Protein AF-A0A7S4Q225-F1 (afdb_monomer)

Radius of gyration: 25.14 Å; Cα contacts (8 Å, |Δi|>4): 626; chains: 1; bounding box: 56×62×62 Å

Structure (mmCIF, N/CA/C/O backbone):
data_AF-A0A7S4Q225-F1
#
_entry.id   AF-A0A7S4Q225-F1
#
loop_
_atom_site.group_PDB
_atom_site.id
_atom_site.type_symbol
_atom_site.label_atom_id
_atom_site.label_alt_id
_atom_site.label_comp_id
_atom_site.label_asym_id
_atom_site.label_entity_id
_atom_site.label_seq_id
_atom_site.pdbx_PDB_ins_code
_atom_site.Cartn_x
_atom_site.Cartn_y
_atom_site.Cartn_z
_atom_site.occupancy
_atom_site.B_iso_or_equiv
_atom_site.auth_seq_id
_atom_site.auth_comp_id
_atom_site.auth_asym_id
_atom_site.auth_atom_id
_atom_site.pdbx_PDB_model_num
ATOM 1 N N . MET A 1 1 ? -19.746 -40.162 2.408 1.00 34.38 1 MET A N 1
ATOM 2 C CA . MET A 1 1 ? -20.698 -39.824 3.484 1.00 34.38 1 MET A CA 1
ATOM 3 C C . MET A 1 1 ? -20.692 -38.317 3.623 1.00 34.38 1 MET A C 1
ATOM 5 O O . MET A 1 1 ? -19.655 -37.762 3.952 1.00 34.38 1 MET A O 1
ATOM 9 N N . VAL A 1 2 ? -21.793 -37.675 3.244 1.00 35.47 2 VAL A N 1
ATOM 10 C CA . VAL A 1 2 ? -22.039 -36.248 3.490 1.00 35.47 2 VAL A CA 1
ATOM 11 C C . VAL A 1 2 ? -22.753 -36.191 4.846 1.00 35.47 2 VAL A C 1
ATOM 13 O O . VAL A 1 2 ? -23.687 -36.980 5.011 1.00 35.47 2 VAL A O 1
ATOM 16 N N . PRO A 1 3 ? -22.308 -35.387 5.828 1.00 38.69 3 PRO A N 1
ATOM 17 C CA . PRO A 1 3 ? -22.956 -35.356 7.133 1.00 38.69 3 PRO A CA 1
ATOM 18 C C . PRO A 1 3 ? -24.375 -34.787 7.025 1.00 38.69 3 PRO A C 1
ATOM 20 O O . PRO A 1 3 ? -24.662 -33.938 6.178 1.00 38.69 3 PRO A O 1
ATOM 23 N N . SER A 1 4 ? -25.259 -35.309 7.870 1.00 37.66 4 SER A N 1
ATOM 24 C CA . SER A 1 4 ? -26.678 -34.952 7.964 1.00 37.66 4 SER A CA 1
ATOM 25 C C . SER A 1 4 ? -26.843 -33.627 8.728 1.00 37.66 4 SER A C 1
ATOM 27 O O . SER A 1 4 ? -26.038 -33.344 9.611 1.00 37.66 4 SER A O 1
ATOM 29 N N . PRO A 1 5 ? -27.902 -32.835 8.483 1.00 47.41 5 PRO A N 1
ATOM 30 C CA . PRO A 1 5 ? -28.084 -31.491 9.057 1.00 47.41 5 PRO A CA 1
ATOM 31 C C . PRO A 1 5 ? -28.453 -31.463 10.558 1.00 47.41 5 PRO A C 1
ATOM 33 O O . PRO A 1 5 ? -28.879 -30.431 11.063 1.00 47.41 5 PRO A O 1
ATOM 36 N N . SER A 1 6 ? -28.324 -32.587 11.267 1.00 49.12 6 SER A N 1
ATOM 37 C CA . SER A 1 6 ? -28.583 -32.722 12.709 1.00 49.12 6 SER A CA 1
ATOM 38 C C . SER A 1 6 ? -27.312 -32.885 13.547 1.00 49.12 6 SER A C 1
ATOM 40 O O . SER A 1 6 ? -27.403 -32.927 14.771 1.00 49.12 6 SER A O 1
ATOM 42 N N . ASP A 1 7 ? -26.141 -32.973 12.913 1.00 48.75 7 ASP A N 1
ATOM 43 C CA . ASP A 1 7 ? -24.873 -32.775 13.605 1.00 48.75 7 ASP A CA 1
ATOM 44 C C . ASP A 1 7 ? -24.695 -31.261 13.708 1.00 48.75 7 ASP A C 1
ATOM 46 O O . ASP A 1 7 ? -24.376 -30.607 12.713 1.00 48.75 7 ASP A O 1
ATOM 50 N N . GLY A 1 8 ? -25.016 -30.694 14.877 1.00 50.16 8 GLY A N 1
ATOM 51 C CA . GLY A 1 8 ? -24.813 -29.273 15.146 1.00 50.16 8 GLY A CA 1
ATOM 52 C C . GLY A 1 8 ? -23.433 -28.870 14.641 1.00 50.16 8 GLY A C 1
ATOM 53 O O . GLY A 1 8 ? -22.435 -29.514 14.978 1.00 50.16 8 GLY A O 1
ATOM 54 N N . LEU A 1 9 ? -23.380 -27.862 13.765 1.00 54.00 9 LEU A N 1
ATOM 55 C CA . LEU A 1 9 ? -22.109 -27.238 13.416 1.00 54.00 9 LEU A CA 1
ATOM 56 C C . LEU A 1 9 ? -21.384 -26.957 14.730 1.00 54.00 9 LEU A C 1
ATOM 58 O O . LEU A 1 9 ? -22.045 -26.466 15.643 1.00 54.00 9 LEU A O 1
ATOM 62 N N . PRO A 1 10 ? -20.092 -27.295 14.864 1.00 57.03 10 PRO A N 1
ATOM 63 C CA . PRO A 1 10 ? -19.389 -27.062 16.114 1.00 57.03 10 PRO A CA 1
ATOM 64 C C . PRO A 1 10 ? -19.523 -25.575 16.448 1.00 57.03 10 PRO A C 1
ATOM 66 O O . PRO A 1 10 ? -18.951 -24.740 15.748 1.00 57.03 10 PRO A O 1
ATOM 69 N N . GLU A 1 11 ? -20.338 -25.255 17.454 1.00 54.88 11 GLU A N 1
ATOM 70 C CA . GLU A 1 11 ? -20.629 -23.885 17.894 1.00 54.88 11 GLU A CA 1
ATOM 71 C C . GLU A 1 11 ? -19.306 -23.168 18.233 1.00 54.88 11 GLU A C 1
ATOM 73 O O . GLU A 1 11 ? -19.102 -22.008 17.872 1.00 54.88 11 GLU A O 1
ATOM 78 N N . ASP A 1 12 ? -18.328 -23.940 18.720 1.00 64.75 12 ASP A N 1
ATOM 79 C CA . ASP A 1 12 ? -16.926 -23.589 18.955 1.00 64.75 12 ASP A CA 1
ATOM 80 C C . ASP A 1 12 ? -16.180 -23.008 17.732 1.00 64.75 12 ASP A C 1
ATOM 82 O O . ASP A 1 12 ? -15.152 -22.342 17.882 1.00 64.75 12 ASP A O 1
ATOM 86 N N . LEU A 1 13 ? -16.624 -23.281 16.496 1.00 76.19 13 LEU A N 1
ATOM 87 C CA . LEU A 1 13 ? -15.937 -22.827 15.277 1.00 76.19 13 LEU A CA 1
ATOM 88 C C . LEU A 1 13 ? -16.123 -21.322 15.041 1.00 76.19 13 LEU A C 1
ATOM 90 O O . LEU A 1 13 ? -15.257 -20.679 14.439 1.00 76.19 13 LEU A O 1
ATOM 94 N N . PHE A 1 14 ? -17.243 -20.772 15.512 1.00 89.31 14 PHE A N 1
ATOM 95 C CA . PHE A 1 14 ? -17.608 -19.367 15.353 1.00 89.31 14 PHE A CA 1
ATOM 96 C C . PHE A 1 14 ? -17.520 -18.571 16.655 1.00 89.31 14 PHE A C 1
ATOM 98 O O . PHE A 1 14 ? -17.922 -17.410 16.685 1.00 89.31 14 PHE A O 1
ATOM 105 N N . GLU A 1 15 ? -16.970 -19.161 17.711 1.00 92.44 15 GLU A N 1
ATOM 106 C CA . GLU A 1 15 ? -16.799 -18.508 19.000 1.00 92.44 15 GLU A CA 1
ATOM 107 C C . GLU A 1 15 ? -15.523 -17.651 19.028 1.00 92.44 15 GLU A C 1
ATOM 109 O O . GLU A 1 15 ? -14.438 -18.040 18.579 1.00 92.44 15 GLU A O 1
ATOM 114 N N . CYS A 1 16 ? -15.629 -16.449 19.584 1.00 94.56 16 CYS A N 1
ATOM 115 C CA . CYS A 1 16 ? -14.482 -15.602 19.852 1.00 94.56 16 CYS A CA 1
ATOM 116 C C . CYS A 1 16 ? -13.716 -16.099 21.080 1.00 94.56 16 CYS A C 1
ATOM 118 O O . CYS A 1 16 ? -14.225 -16.065 22.195 1.00 94.56 16 CYS A O 1
ATOM 120 N N . GLY A 1 17 ? -12.423 -16.394 20.923 1.00 89.50 17 GLY A N 1
ATOM 121 C CA . GLY A 1 17 ? -11.567 -16.819 22.040 1.00 89.50 17 GLY A CA 1
ATOM 122 C C . GLY A 1 17 ? -11.289 -15.768 23.134 1.00 89.50 17 GLY A C 1
ATOM 123 O O . GLY A 1 17 ? -10.486 -16.046 24.020 1.00 89.50 17 GLY A O 1
ATOM 124 N N . ILE A 1 18 ? -11.888 -14.570 23.068 1.00 93.56 18 ILE A N 1
ATOM 125 C CA . ILE A 1 18 ? -11.790 -13.521 24.102 1.00 93.56 18 ILE A CA 1
ATOM 126 C C . ILE A 1 18 ? -13.112 -13.410 24.867 1.00 93.56 18 ILE A C 1
ATOM 128 O O . ILE A 1 18 ? -13.133 -13.676 26.065 1.00 93.56 18 ILE A O 1
ATOM 132 N N . CYS A 1 19 ? -14.209 -13.042 24.190 1.00 94.19 19 CYS A N 1
ATOM 133 C CA . CYS A 1 19 ? -15.510 -12.860 24.844 1.00 94.19 19 CYS A CA 1
ATOM 134 C C . CYS A 1 19 ? -16.309 -14.156 25.015 1.00 94.19 19 CYS A C 1
ATOM 136 O O . CYS A 1 19 ? -17.299 -14.139 25.737 1.00 94.19 19 CYS A O 1
ATOM 138 N N . ARG A 1 20 ? -15.875 -15.258 24.384 1.00 92.19 20 ARG A N 1
ATOM 139 C CA . ARG A 1 20 ? -16.551 -16.565 24.406 1.00 92.19 20 ARG A CA 1
ATOM 140 C C . ARG A 1 20 ? -17.995 -16.522 23.900 1.00 92.19 20 ARG A C 1
ATOM 142 O O . ARG A 1 20 ? -18.881 -17.173 24.434 1.00 92.19 20 ARG A O 1
ATOM 149 N N . ASP A 1 21 ? -18.220 -15.686 22.892 1.00 93.56 21 ASP A N 1
ATOM 150 C CA . ASP A 1 21 ? -19.515 -15.470 22.241 1.00 93.56 21 ASP A CA 1
ATOM 151 C C . ASP A 1 21 ? -19.308 -15.477 20.718 1.00 93.56 21 ASP A C 1
ATOM 153 O O . ASP A 1 21 ? -18.162 -15.443 20.248 1.00 93.56 21 ASP A O 1
ATOM 157 N N . LEU A 1 22 ? -20.390 -15.500 19.941 1.00 94.50 22 LEU A N 1
ATOM 158 C CA . LEU A 1 22 ?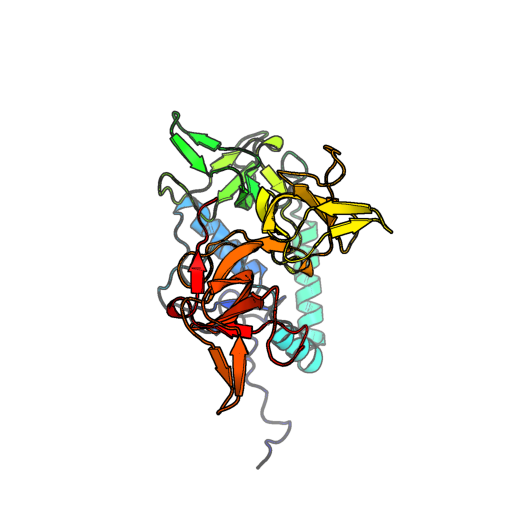 -20.358 -15.522 18.486 1.00 94.50 22 LEU A CA 1
ATOM 159 C C . LEU A 1 22 ? -19.508 -14.368 17.932 1.00 94.50 22 LEU A C 1
ATOM 161 O O . LEU A 1 22 ? -19.645 -13.201 18.323 1.00 94.50 22 LEU A O 1
ATOM 165 N N . LEU A 1 23 ? -18.624 -14.692 16.991 1.00 95.88 23 LEU A N 1
ATOM 166 C CA . LEU A 1 23 ? -17.769 -13.726 16.316 1.00 95.88 23 LEU A CA 1
ATOM 167 C C . LEU A 1 23 ? -18.601 -12.590 15.702 1.00 95.88 23 LEU A C 1
ATOM 169 O O . LEU A 1 23 ? -19.460 -12.818 14.855 1.00 95.88 23 LEU A O 1
ATOM 173 N N . LEU A 1 24 ? -18.282 -11.356 16.090 1.00 95.38 24 LEU A N 1
ATOM 174 C CA . LEU A 1 24 ? -18.809 -10.138 15.485 1.00 95.38 24 LEU A CA 1
ATOM 175 C C . LEU A 1 24 ? -17.675 -9.432 14.740 1.00 95.38 24 LEU A C 1
ATOM 177 O O . LEU A 1 24 ? -16.633 -9.147 15.334 1.00 95.38 24 LEU A O 1
ATOM 181 N N . ASP A 1 25 ? -17.864 -9.192 13.440 1.00 94.88 25 ASP A N 1
ATOM 182 C CA . ASP A 1 25 ? -16.835 -8.641 12.550 1.00 94.88 25 ASP A CA 1
ATOM 183 C C . ASP A 1 25 ? -15.487 -9.386 12.689 1.00 94.88 25 ASP A C 1
ATOM 185 O O . ASP A 1 25 ? -14.488 -8.822 13.143 1.00 94.88 25 ASP A O 1
ATOM 189 N N . PRO A 1 26 ? -15.439 -10.686 12.341 1.00 95.56 26 PRO A N 1
ATOM 190 C CA . PRO A 1 26 ? -14.314 -11.552 12.659 1.00 95.56 26 PRO A CA 1
ATOM 191 C C . PRO A 1 26 ? -13.011 -11.059 12.028 1.00 95.56 26 PRO A C 1
ATOM 193 O O . PRO A 1 26 ? -12.932 -10.850 10.818 1.00 95.56 26 PRO A O 1
ATOM 196 N N . VAL A 1 27 ? -11.955 -10.973 12.832 1.00 94.62 27 VAL A N 1
ATOM 197 C CA . VAL A 1 27 ? -10.576 -10.728 12.391 1.00 94.62 27 VAL A CA 1
ATOM 198 C C . VAL A 1 27 ? -9.709 -11.929 12.736 1.00 94.62 27 VAL A C 1
ATOM 200 O O . VAL A 1 27 ? -9.793 -12.470 13.838 1.00 94.62 27 VAL A O 1
ATOM 203 N N . THR A 1 28 ? -8.863 -12.357 11.800 1.00 93.56 28 THR A N 1
ATOM 204 C CA . THR A 1 28 ? -8.030 -13.556 11.961 1.00 93.56 28 THR A CA 1
ATOM 205 C C . THR A 1 28 ? -6.566 -13.172 12.117 1.00 93.56 28 THR A C 1
ATOM 207 O O . THR A 1 28 ? -5.986 -12.513 11.253 1.00 93.56 28 THR A O 1
ATOM 210 N N . LEU A 1 29 ? -5.944 -13.602 13.215 1.00 92.31 29 LEU A N 1
ATOM 211 C CA . LEU A 1 29 ? -4.523 -13.369 13.452 1.00 92.31 29 LEU A CA 1
ATOM 212 C C . LEU A 1 29 ? -3.669 -14.344 12.637 1.00 92.31 29 LEU A C 1
ATOM 214 O O . LEU A 1 29 ? -3.751 -15.558 12.818 1.00 92.31 29 LEU A O 1
ATOM 218 N N . SER A 1 30 ? -2.771 -13.815 11.806 1.00 90.62 30 SER A N 1
ATOM 219 C CA . SER A 1 30 ? -1.879 -14.616 10.954 1.00 90.62 30 SER A CA 1
ATOM 220 C C . SER A 1 30 ? -0.904 -15.506 11.732 1.00 90.62 30 SER A C 1
ATOM 222 O O . SER A 1 30 ? -0.461 -16.523 11.212 1.00 90.62 30 SER A O 1
ATOM 224 N N . CYS A 1 31 ? -0.587 -15.169 12.986 1.00 91.75 31 CYS A N 1
ATOM 225 C CA . CYS A 1 31 ? 0.374 -15.920 13.796 1.00 91.75 31 CYS A CA 1
ATOM 226 C C . CYS A 1 31 ? -0.110 -17.312 14.237 1.00 91.75 31 CYS A C 1
ATOM 228 O O . CYS A 1 31 ? 0.715 -18.164 14.553 1.00 91.75 31 CYS A O 1
ATOM 230 N N . CYS A 1 32 ? -1.423 -17.541 14.311 1.00 91.44 32 CYS A N 1
ATOM 231 C CA . CYS A 1 32 ? -1.992 -18.824 14.748 1.00 91.44 32 CYS A CA 1
ATOM 232 C C . CYS A 1 32 ? -3.291 -19.220 14.029 1.00 91.44 32 CYS A C 1
ATOM 234 O O . CYS A 1 32 ? -3.835 -20.283 14.314 1.00 91.44 32 CYS A O 1
ATOM 236 N N . GLY A 1 33 ? -3.817 -18.375 13.137 1.00 90.88 33 GLY A N 1
ATOM 237 C CA . GLY A 1 33 ? -5.051 -18.634 12.392 1.00 90.88 33 GLY A CA 1
ATOM 238 C C . GLY A 1 33 ? -6.334 -18.545 13.222 1.00 90.88 33 GLY A C 1
ATOM 239 O O . GLY A 1 33 ? -7.402 -18.868 12.712 1.00 90.88 33 GLY A O 1
ATOM 240 N N . LYS A 1 34 ? -6.260 -18.120 14.489 1.00 92.19 34 LYS A N 1
ATOM 241 C CA . LYS A 1 34 ? -7.441 -17.943 15.344 1.00 92.19 34 LYS A CA 1
ATOM 242 C C . LYS A 1 34 ? -8.137 -16.615 15.058 1.00 92.19 34 LYS A C 1
ATOM 244 O O . LYS A 1 34 ? -7.479 -15.601 14.801 1.00 92.19 34 LYS A O 1
ATOM 249 N N . SER A 1 35 ? -9.464 -16.652 15.123 1.00 94.06 35 SER A N 1
ATOM 250 C CA . SER A 1 35 ? -10.336 -15.511 14.864 1.00 94.06 35 SER A CA 1
ATOM 251 C C . SER A 1 35 ? -10.911 -14.947 16.154 1.00 94.06 35 SER A C 1
ATOM 253 O O . SER A 1 35 ? -11.165 -15.674 17.112 1.00 94.06 35 SER A O 1
ATOM 255 N N . PHE A 1 36 ? -11.114 -13.636 16.164 1.00 95.69 36 PHE A N 1
ATOM 256 C CA . PHE A 1 36 ? -11.662 -12.890 17.289 1.00 95.69 36 PHE A CA 1
ATOM 257 C C . PHE A 1 36 ? -12.648 -11.847 16.774 1.00 95.69 36 PHE A C 1
ATOM 259 O O . PHE A 1 36 ? -12.578 -11.467 15.604 1.00 95.69 36 PHE A O 1
ATOM 266 N N . CYS A 1 37 ? -13.543 -11.367 17.637 1.00 95.81 37 CYS A N 1
ATOM 267 C CA . CYS A 1 37 ? -14.300 -10.161 17.330 1.00 95.81 37 CYS A CA 1
ATOM 268 C C . CYS A 1 37 ? -13.320 -9.003 17.149 1.00 95.81 37 CYS A C 1
ATOM 270 O O . CYS A 1 37 ? -12.324 -8.916 17.881 1.00 95.81 37 CYS A O 1
ATOM 272 N N . GLN A 1 38 ? -13.605 -8.114 16.201 1.00 93.75 38 GLN A N 1
ATOM 273 C CA . GLN A 1 38 ? -12.750 -6.957 15.966 1.00 93.75 38 GLN A CA 1
ATOM 274 C C . GLN A 1 38 ? -12.576 -6.121 17.238 1.00 93.75 38 GLN A C 1
ATOM 276 O O . GLN A 1 38 ? -11.444 -5.784 17.588 1.00 93.75 38 GLN A O 1
ATOM 281 N N . ASP A 1 39 ? -13.666 -5.849 17.953 1.00 92.00 39 ASP A N 1
ATOM 282 C CA . ASP A 1 39 ? -13.641 -4.987 19.137 1.00 92.00 39 ASP A CA 1
ATOM 283 C C . ASP A 1 39 ? -13.007 -5.665 20.353 1.00 92.00 39 ASP A C 1
ATOM 285 O O . ASP A 1 39 ? -12.187 -5.056 21.035 1.00 92.00 39 ASP A O 1
ATOM 289 N N . CYS A 1 40 ? -13.211 -6.972 20.541 1.0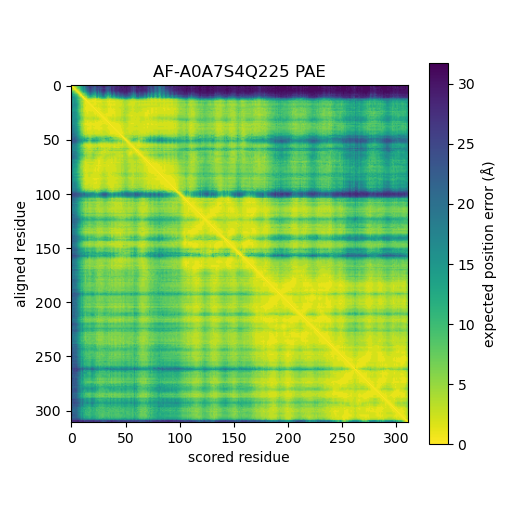0 93.44 40 CYS A N 1
ATOM 290 C CA . CYS A 1 40 ? -12.491 -7.707 21.584 1.00 93.44 40 CYS A CA 1
ATOM 291 C C . CYS A 1 40 ? -10.970 -7.667 21.372 1.00 93.44 40 CYS A C 1
ATOM 293 O O . CYS A 1 40 ? -10.202 -7.515 22.324 1.00 93.44 40 CYS A O 1
ATOM 295 N N . LEU A 1 41 ? -10.510 -7.802 20.120 1.00 92.62 41 LEU A N 1
ATOM 296 C CA . LEU A 1 41 ? -9.084 -7.683 19.829 1.00 92.62 41 LEU A CA 1
ATOM 297 C C . LEU A 1 41 ? -8.599 -6.241 20.042 1.00 92.62 41 LEU A C 1
ATOM 299 O O . LEU A 1 41 ? -7.524 -6.051 20.604 1.00 92.62 41 LEU A O 1
ATOM 303 N N . ARG A 1 42 ? -9.386 -5.230 19.658 1.00 90.38 42 ARG A N 1
ATOM 304 C CA . ARG A 1 42 ? -9.097 -3.812 19.927 1.00 90.38 42 ARG A CA 1
ATOM 305 C C . ARG A 1 42 ? -8.908 -3.527 21.411 1.00 90.38 42 ARG A C 1
ATOM 307 O O . ARG A 1 42 ? -7.880 -2.981 21.791 1.00 90.38 42 ARG A O 1
ATOM 314 N N . GLU A 1 43 ? -9.846 -3.909 22.263 1.00 88.50 43 GLU A N 1
ATOM 315 C CA . GLU A 1 43 ? -9.756 -3.677 23.710 1.00 88.50 43 GLU A CA 1
ATOM 316 C C . GLU A 1 43 ? -8.518 -4.336 24.324 1.00 88.50 43 GLU A C 1
ATOM 318 O O . GLU A 1 43 ? -7.777 -3.707 25.088 1.00 88.50 43 GLU A O 1
ATOM 323 N N . LEU A 1 44 ? -8.225 -5.577 23.922 1.00 88.44 44 LEU A N 1
ATOM 324 C CA . LEU A 1 44 ? -7.007 -6.265 24.338 1.00 88.44 44 LEU A CA 1
ATOM 325 C C . LEU A 1 44 ? -5.759 -5.463 23.946 1.00 88.44 44 LEU A C 1
ATOM 327 O O . LEU A 1 44 ? -4.865 -5.258 24.771 1.00 88.44 44 LEU A O 1
ATOM 331 N N . LEU A 1 45 ? -5.695 -4.983 22.702 1.00 87.06 45 LEU A N 1
ATOM 332 C CA . LEU A 1 45 ? -4.586 -4.156 22.234 1.00 87.06 45 LEU A CA 1
ATOM 333 C C . LEU A 1 45 ? -4.513 -2.821 22.996 1.00 87.06 45 LEU A C 1
ATOM 335 O O . LEU A 1 45 ? -3.422 -2.441 23.416 1.00 87.06 45 LEU A O 1
ATOM 339 N N . LEU A 1 46 ? -5.636 -2.141 23.259 1.00 82.62 46 LEU A N 1
ATOM 340 C CA . LEU A 1 46 ? -5.670 -0.907 24.059 1.00 82.62 46 LEU A CA 1
ATOM 341 C C . LEU A 1 46 ? -5.092 -1.130 25.458 1.00 82.62 46 LEU A C 1
ATOM 343 O O . LEU A 1 46 ? -4.282 -0.326 25.923 1.00 82.62 46 LEU A O 1
ATOM 347 N N . SER A 1 47 ? -5.438 -2.244 26.108 1.00 81.31 47 SER A N 1
ATOM 348 C CA . SER A 1 47 ? -4.892 -2.587 27.426 1.00 81.31 47 SER A CA 1
ATOM 349 C C . SER A 1 47 ? -3.363 -2.768 27.386 1.00 81.31 47 SER A C 1
ATOM 351 O O . SER A 1 47 ? -2.648 -2.353 28.300 1.00 81.31 47 SER A O 1
ATOM 353 N N . ALA A 1 48 ? -2.833 -3.288 26.274 1.00 80.50 48 ALA A N 1
ATOM 354 C CA . ALA A 1 48 ? -1.404 -3.462 26.044 1.00 80.50 48 ALA A CA 1
ATOM 355 C C . ALA A 1 48 ? -0.674 -2.186 25.573 1.00 80.50 48 ALA A C 1
ATOM 357 O O . ALA A 1 48 ? 0.559 -2.170 25.585 1.00 80.50 48 ALA A O 1
ATOM 358 N N . ALA A 1 49 ? -1.381 -1.108 25.207 1.00 73.00 49 ALA A N 1
ATOM 359 C CA . ALA A 1 49 ? -0.811 0.146 24.692 1.00 73.00 49 ALA A CA 1
ATOM 360 C C . ALA A 1 49 ? 0.234 0.792 25.616 1.00 73.00 49 ALA A C 1
ATOM 362 O O . ALA A 1 49 ? 1.189 1.417 25.156 1.00 73.00 49 ALA A O 1
ATOM 363 N N . SER A 1 50 ? 0.051 0.660 26.933 1.00 67.56 50 SER A N 1
ATOM 364 C CA . SER A 1 50 ? 0.972 1.189 27.948 1.00 67.56 50 SER A CA 1
ATOM 365 C C . SER A 1 50 ? 2.281 0.397 28.029 1.00 67.56 50 SER A C 1
ATOM 367 O O . SER A 1 50 ? 3.340 0.984 28.228 1.00 67.56 50 SER A O 1
ATOM 369 N N . THR A 1 51 ? 2.218 -0.924 27.846 1.00 68.94 51 THR A N 1
ATOM 370 C CA . THR A 1 51 ? 3.383 -1.829 27.885 1.00 68.94 51 THR A CA 1
ATOM 371 C C . THR A 1 51 ? 4.065 -1.975 26.524 1.00 68.94 51 THR A C 1
ATOM 373 O O . THR A 1 51 ? 5.212 -2.418 26.428 1.00 68.94 51 THR A O 1
ATOM 376 N N . GLY A 1 52 ? 3.356 -1.613 25.453 1.00 66.00 52 GLY A N 1
ATOM 377 C CA . GLY A 1 52 ? 3.869 -1.576 24.095 1.00 66.00 52 GLY A CA 1
ATOM 378 C C . GLY A 1 52 ? 4.153 -2.936 23.461 1.00 66.00 52 GLY A C 1
ATOM 379 O O . GLY A 1 52 ? 4.792 -3.032 22.417 1.00 66.00 52 GLY A O 1
ATOM 380 N N . THR A 1 53 ? 3.737 -4.027 24.100 1.00 73.12 53 THR A N 1
ATOM 381 C CA . THR A 1 53 ? 3.881 -5.370 23.537 1.00 73.12 53 THR A CA 1
ATOM 382 C C . THR A 1 53 ? 2.586 -6.135 23.738 1.00 73.12 53 THR A C 1
ATOM 384 O O . THR A 1 53 ? 2.389 -6.775 24.767 1.00 73.12 53 THR A O 1
ATOM 387 N N . ALA A 1 54 ? 1.718 -6.104 22.731 1.00 82.62 54 ALA A N 1
ATOM 388 C CA . ALA A 1 54 ? 0.568 -6.985 22.689 1.00 82.62 54 ALA A CA 1
ATOM 389 C C . ALA A 1 54 ? 0.990 -8.397 22.263 1.00 82.62 54 ALA A C 1
ATOM 391 O O . ALA A 1 54 ? 1.772 -8.581 21.322 1.00 82.62 54 ALA A O 1
ATOM 392 N N . ARG A 1 55 ? 0.475 -9.408 22.963 1.00 87.75 55 ARG A N 1
ATOM 393 C CA . ARG A 1 55 ? 0.677 -10.821 22.629 1.00 87.75 55 ARG A CA 1
ATOM 394 C C . ARG A 1 55 ? -0.626 -11.442 22.164 1.00 87.75 55 ARG A C 1
ATOM 396 O O . ARG A 1 55 ? -1.705 -10.984 22.524 1.00 87.75 55 ARG A O 1
ATOM 403 N N . CYS A 1 56 ? -0.504 -12.492 21.364 1.00 90.56 56 CYS A N 1
ATOM 404 C CA . CYS A 1 56 ? -1.648 -13.207 20.832 1.00 90.56 56 CYS A CA 1
ATOM 405 C C . CYS A 1 56 ? -2.547 -13.755 21.964 1.00 90.56 56 CYS A C 1
ATOM 407 O O . CYS A 1 56 ? -2.055 -14.538 22.784 1.00 90.56 56 CYS A O 1
ATOM 409 N N . PRO A 1 57 ? -3.853 -13.421 21.975 1.00 90.44 57 PRO A N 1
ATOM 410 C CA . PRO A 1 57 ? -4.799 -13.919 22.977 1.00 90.44 57 PRO A CA 1
ATOM 411 C C . PRO A 1 57 ? -5.047 -15.429 22.887 1.00 90.44 57 PRO A C 1
ATOM 413 O O . PRO A 1 57 ? -5.456 -16.033 23.869 1.00 90.44 57 PRO A O 1
ATOM 416 N N . ALA A 1 58 ? -4.733 -16.068 21.753 1.00 89.44 58 ALA A N 1
ATOM 417 C CA . ALA A 1 58 ? -4.827 -17.523 21.602 1.00 89.44 58 ALA A CA 1
ATOM 418 C C . ALA A 1 58 ? -3.767 -18.309 22.399 1.00 89.44 58 ALA A C 1
ATOM 420 O O . ALA A 1 58 ? -3.769 -19.536 22.369 1.00 89.44 58 ALA A O 1
ATOM 421 N N . GLY A 1 59 ? -2.806 -17.634 23.041 1.00 86.06 59 GLY A N 1
ATOM 422 C CA . GLY A 1 59 ? -1.777 -18.294 23.847 1.00 86.06 59 GLY A CA 1
ATOM 423 C C . GLY A 1 59 ? -0.565 -18.815 23.067 1.00 86.06 59 GLY A C 1
ATOM 424 O O . GLY A 1 59 ? 0.315 -19.425 23.664 1.00 86.06 59 GLY A O 1
ATOM 425 N N . CYS A 1 60 ? -0.432 -18.527 21.764 1.00 90.62 60 CYS A N 1
ATOM 426 C CA . CYS A 1 60 ? 0.759 -18.926 20.992 1.00 90.62 60 CYS A CA 1
ATOM 427 C C . CYS A 1 60 ? 2.027 -18.112 21.334 1.00 90.62 60 CYS A C 1
ATOM 429 O O . CYS A 1 60 ? 3.107 -18.375 20.808 1.00 90.62 60 CYS A O 1
ATOM 431 N N . GLY A 1 61 ? 1.903 -17.083 22.179 1.00 85.69 61 GLY A N 1
ATOM 432 C CA . GLY A 1 61 ? 3.020 -16.283 22.689 1.00 85.69 61 GLY A CA 1
ATOM 433 C C . GLY A 1 61 ? 3.622 -15.273 21.704 1.00 85.69 61 GLY A C 1
ATOM 434 O O . GLY A 1 61 ? 4.432 -14.446 22.135 1.00 85.69 61 GLY A O 1
ATOM 435 N N . GLN A 1 62 ? 3.212 -15.301 20.431 1.00 88.94 62 GLN A N 1
ATOM 436 C CA . GLN A 1 62 ? 3.663 -14.376 19.388 1.00 88.94 62 GLN A CA 1
ATOM 437 C C . GLN A 1 62 ? 3.179 -12.947 19.645 1.00 88.94 62 GLN A C 1
ATOM 439 O O . GLN A 1 62 ? 2.093 -12.731 20.192 1.00 88.94 62 GLN A O 1
ATOM 444 N N . LYS A 1 63 ? 3.985 -11.966 19.226 1.00 86.38 63 LYS A N 1
ATOM 445 C CA . LYS A 1 63 ? 3.577 -10.558 19.224 1.00 86.38 63 LYS A CA 1
ATOM 446 C C . LYS A 1 63 ? 2.533 -10.331 18.139 1.00 86.38 63 LYS A C 1
ATOM 448 O O . LYS A 1 63 ? 2.624 -10.920 17.064 1.00 86.38 63 LYS A O 1
ATOM 453 N N . VAL A 1 64 ? 1.576 -9.462 18.422 1.00 86.00 64 VAL A N 1
ATOM 454 C CA . VAL A 1 64 ? 0.567 -9.039 17.448 1.00 86.00 64 VAL A CA 1
ATOM 455 C C . VAL A 1 64 ? 0.755 -7.556 17.128 1.00 86.00 64 VAL A C 1
ATOM 457 O O . VAL A 1 64 ? 1.084 -6.787 18.037 1.00 86.00 64 VAL A O 1
ATOM 460 N N . PRO A 1 65 ? 0.608 -7.147 15.855 1.00 80.62 65 PRO A N 1
ATOM 461 C CA . PRO A 1 65 ? 0.642 -5.736 15.498 1.00 80.62 65 PRO A CA 1
ATOM 462 C C . PRO A 1 65 ? -0.560 -5.015 16.114 1.00 80.62 65 PRO A C 1
ATOM 464 O O . PRO A 1 65 ? -1.627 -5.606 16.284 1.00 80.62 65 PRO A O 1
ATOM 467 N N . PHE A 1 66 ? -0.391 -3.730 16.429 1.00 81.44 66 PHE A N 1
ATOM 468 C CA . PHE A 1 66 ? -1.507 -2.906 16.892 1.00 81.44 66 PHE A CA 1
ATOM 469 C C . PHE A 1 66 ? -2.505 -2.646 15.767 1.00 81.44 66 PHE A C 1
ATOM 471 O O . PHE A 1 66 ? -3.702 -2.624 16.016 1.00 81.44 66 PHE A O 1
ATOM 478 N N . ARG A 1 67 ? -2.060 -2.533 14.511 1.00 82.88 67 ARG A N 1
ATOM 479 C CA . ARG A 1 67 ? -2.996 -2.527 13.387 1.00 82.88 67 ARG A CA 1
ATOM 480 C C . ARG A 1 67 ? -3.671 -3.881 13.218 1.00 82.88 67 ARG A C 1
ATOM 482 O O . ARG A 1 67 ? -3.022 -4.897 12.978 1.00 82.88 67 ARG A O 1
ATOM 489 N N . LEU A 1 68 ? -4.998 -3.855 13.284 1.00 84.75 68 LEU A N 1
ATOM 490 C CA . LEU A 1 68 ? -5.823 -5.040 13.114 1.00 84.75 68 LEU A CA 1
ATOM 491 C C . LEU A 1 68 ? -5.681 -5.605 11.692 1.00 84.75 68 LEU A C 1
ATOM 493 O O . LEU A 1 68 ? -5.558 -4.832 10.728 1.00 84.75 68 LEU A O 1
ATOM 497 N N . PRO A 1 69 ? -5.741 -6.939 11.548 1.00 87.50 69 PRO A N 1
ATOM 498 C CA . PRO A 1 69 ? -5.992 -7.573 10.264 1.00 87.50 69 PRO A CA 1
ATOM 499 C C . PRO A 1 69 ? -7.327 -7.102 9.661 1.00 87.50 69 PRO A C 1
ATOM 501 O O . PRO A 1 69 ? -8.237 -6.727 10.406 1.00 87.50 69 PRO A O 1
ATOM 504 N N . PRO A 1 70 ? -7.484 -7.157 8.327 1.00 87.94 70 PRO A N 1
ATOM 505 C CA . PRO A 1 70 ? -8.783 -6.966 7.692 1.00 87.94 70 PRO A CA 1
ATOM 506 C C . PRO A 1 70 ? -9.830 -7.951 8.225 1.00 87.94 70 PRO A C 1
ATOM 508 O O . PRO A 1 70 ? -9.503 -9.076 8.615 1.00 87.94 70 PRO A O 1
ATOM 511 N N . ARG A 1 71 ? -11.102 -7.540 8.182 1.00 92.06 71 ARG A N 1
ATOM 512 C CA . ARG A 1 71 ? -12.231 -8.424 8.487 1.00 92.06 71 ARG A CA 1
ATOM 513 C C . ARG A 1 71 ? -12.228 -9.621 7.539 1.00 92.06 71 ARG A C 1
ATOM 515 O O . ARG A 1 71 ? -12.053 -9.480 6.327 1.00 92.06 71 ARG A O 1
ATOM 522 N N . SER A 1 72 ? -12.467 -10.804 8.085 1.00 94.44 72 SER A N 1
ATOM 523 C CA . SER A 1 72 ? -12.638 -12.022 7.309 1.00 94.44 72 SER A CA 1
ATOM 524 C C . SER A 1 72 ? -14.024 -12.029 6.672 1.00 94.44 72 SER A C 1
ATOM 526 O O . SER A 1 72 ? -15.008 -12.449 7.277 1.00 94.44 72 SER A O 1
ATOM 528 N N . HIS A 1 73 ? -14.104 -11.584 5.417 1.00 93.00 73 HIS A N 1
ATOM 529 C CA . HIS A 1 73 ? -15.354 -11.611 4.652 1.00 93.00 73 HIS A CA 1
ATOM 530 C C . HIS A 1 73 ? -15.914 -13.027 4.472 1.00 93.00 73 HIS A C 1
ATOM 532 O O . HIS A 1 73 ? -17.126 -13.191 4.370 1.00 93.00 73 HIS A O 1
ATOM 538 N N . VAL A 1 74 ? -15.051 -14.048 4.441 1.00 94.19 74 VAL A N 1
ATOM 539 C CA . VAL A 1 74 ? -15.484 -15.449 4.348 1.00 94.19 74 VAL A CA 1
ATOM 540 C C . VAL A 1 74 ? -16.200 -15.863 5.629 1.00 94.19 74 VAL A C 1
ATOM 542 O O . VAL A 1 74 ? -17.334 -16.323 5.554 1.00 94.19 74 VAL A O 1
ATOM 545 N N . LEU A 1 75 ? -15.587 -15.636 6.797 1.00 93.69 75 LEU A N 1
ATOM 546 C CA . LEU A 1 75 ? -16.228 -15.950 8.076 1.00 93.69 75 LEU A CA 1
ATOM 547 C C . LEU A 1 75 ? -17.501 -15.130 8.272 1.00 93.69 75 LEU A C 1
ATOM 549 O O . LEU A 1 75 ? -18.509 -15.684 8.686 1.00 93.69 75 LEU A O 1
ATOM 553 N N . GLN A 1 76 ? -17.485 -13.849 7.898 1.00 93.75 76 GLN A N 1
ATOM 554 C CA . GLN A 1 76 ? -18.664 -12.990 7.970 1.00 93.75 76 GLN A CA 1
ATOM 555 C C . GLN A 1 76 ? -19.837 -13.550 7.152 1.00 93.75 76 GLN A C 1
ATOM 557 O O . GLN A 1 76 ? -20.944 -13.664 7.669 1.00 93.75 76 GLN A O 1
ATOM 562 N N . LYS A 1 77 ? -19.591 -13.972 5.905 1.00 94.38 77 LYS A N 1
ATOM 563 C CA . LYS A 1 77 ? -20.621 -14.601 5.064 1.00 94.38 77 LYS A CA 1
ATOM 564 C C . LYS A 1 77 ? -21.087 -15.950 5.612 1.00 94.38 77 LYS A C 1
ATOM 566 O O . LYS A 1 77 ? -22.266 -16.268 5.508 1.00 94.38 77 LYS A O 1
ATOM 571 N N . CYS A 1 78 ? -20.183 -16.745 6.186 1.00 93.81 78 CYS A N 1
ATOM 572 C CA . CYS A 1 78 ? -20.547 -17.997 6.849 1.00 93.81 78 CYS A CA 1
ATOM 573 C C . CYS A 1 78 ? -21.473 -17.746 8.045 1.00 93.81 78 CYS A C 1
ATOM 575 O O . CYS A 1 78 ? -22.500 -18.404 8.147 1.00 93.81 78 CYS A O 1
ATOM 577 N N . LEU A 1 79 ? -21.154 -16.772 8.902 1.00 93.81 79 LEU A N 1
ATOM 578 C CA . LEU A 1 79 ? -21.988 -16.386 10.045 1.00 93.81 79 LEU A CA 1
ATOM 579 C C . LEU A 1 79 ? -23.386 -15.949 9.593 1.00 93.81 79 LEU A C 1
ATOM 581 O O . LEU A 1 79 ? -24.382 -16.419 10.130 1.00 93.81 79 LEU A O 1
ATOM 585 N N . GLU A 1 80 ? -23.461 -15.112 8.557 1.00 94.50 80 GLU A N 1
ATOM 586 C CA . GLU A 1 80 ? -24.726 -14.644 7.975 1.00 94.50 80 GLU A CA 1
ATOM 587 C C . GLU A 1 80 ? -25.569 -15.779 7.380 1.00 94.50 80 GLU A C 1
ATOM 589 O O . GLU A 1 80 ? -26.793 -15.720 7.427 1.00 94.50 80 GLU A O 1
ATOM 594 N N . ALA A 1 81 ? -24.936 -16.815 6.826 1.00 93.38 81 ALA A N 1
ATOM 595 C CA . ALA A 1 81 ? -25.639 -17.953 6.241 1.00 93.38 81 ALA A CA 1
ATOM 596 C C . ALA A 1 81 ? -26.070 -19.000 7.280 1.00 93.38 81 ALA A C 1
ATOM 598 O O . ALA A 1 81 ? -27.071 -19.683 7.077 1.00 93.38 81 ALA A O 1
ATOM 599 N N . ILE A 1 82 ? -25.293 -19.163 8.351 1.00 92.50 82 ILE A N 1
ATOM 600 C CA . ILE A 1 82 ? -25.421 -20.285 9.286 1.00 92.50 82 ILE A CA 1
ATOM 601 C C . ILE A 1 82 ? -26.173 -19.882 10.563 1.00 92.50 82 ILE A C 1
ATOM 603 O O . ILE A 1 82 ? -27.002 -20.650 11.040 1.00 92.50 82 ILE A O 1
ATOM 607 N N . VAL A 1 83 ? -25.913 -18.686 11.101 1.00 93.62 83 VAL A N 1
ATOM 608 C CA . VAL A 1 83 ? -26.486 -18.180 12.366 1.00 93.62 83 VAL A CA 1
ATOM 609 C C . VAL A 1 83 ? -26.929 -16.705 12.251 1.00 93.62 83 VAL A C 1
ATOM 611 O O . VAL A 1 83 ? -26.468 -15.846 13.007 1.00 93.62 83 VAL A O 1
ATOM 614 N N . PRO A 1 84 ? -27.828 -16.364 11.304 1.00 94.25 84 PRO A N 1
ATOM 615 C CA . PRO A 1 84 ? -28.212 -14.976 11.030 1.00 94.25 84 PRO A CA 1
ATOM 616 C C . PRO A 1 84 ? -28.896 -14.266 12.206 1.00 94.25 84 PRO A C 1
ATOM 618 O O . PRO A 1 84 ? -28.624 -13.089 12.441 1.00 94.25 84 PRO A O 1
ATOM 621 N N . GLU A 1 85 ? -29.776 -14.956 12.936 1.00 94.25 85 GLU A N 1
ATOM 622 C CA . GLU A 1 85 ? -30.529 -14.369 14.056 1.00 94.25 85 GLU A CA 1
ATOM 623 C C . GLU A 1 85 ? -29.602 -14.004 15.221 1.00 94.25 85 GLU A C 1
ATOM 625 O O . GLU A 1 85 ? -29.652 -12.889 15.738 1.00 94.25 85 GLU A O 1
ATOM 630 N N . GLU A 1 86 ? -28.685 -14.908 15.564 1.00 92.56 86 GLU A N 1
ATOM 631 C CA . GLU A 1 86 ? -27.713 -14.697 16.636 1.00 92.56 86 GLU A CA 1
ATOM 632 C C . GLU A 1 86 ? -26.703 -13.594 16.284 1.00 92.56 86 GLU A C 1
ATOM 634 O O . GLU A 1 86 ? -26.382 -12.735 17.107 1.00 92.56 86 GLU A O 1
ATOM 639 N N . LEU A 1 87 ? -26.263 -13.533 15.023 1.00 94.69 87 LEU A N 1
ATOM 640 C CA . LEU A 1 87 ? -25.433 -12.432 14.539 1.00 94.69 87 LEU A CA 1
ATOM 641 C C . LEU A 1 87 ? -26.174 -11.083 14.591 1.00 94.69 87 LEU A C 1
ATOM 643 O O . LEU A 1 87 ? -25.563 -10.058 14.900 1.00 94.69 87 LEU A O 1
ATOM 647 N N . ALA A 1 88 ? -27.476 -11.059 14.288 1.00 94.88 88 ALA A N 1
ATOM 648 C CA . ALA A 1 88 ? -28.287 -9.847 14.384 1.00 94.88 88 ALA A CA 1
ATOM 649 C C . ALA A 1 88 ? -28.427 -9.372 15.839 1.00 94.88 88 ALA A C 1
ATOM 651 O O . ALA A 1 88 ? -28.242 -8.180 16.093 1.00 94.88 88 ALA A O 1
ATOM 652 N N . ARG A 1 89 ? -28.650 -10.295 16.788 1.00 94.94 89 ARG A N 1
ATOM 653 C CA . ARG A 1 89 ? -28.635 -10.012 18.234 1.00 94.94 89 ARG A CA 1
ATOM 654 C C . ARG A 1 89 ? -27.314 -9.359 18.652 1.00 94.94 89 ARG A C 1
ATOM 656 O O . ARG A 1 89 ? -27.320 -8.265 19.209 1.00 94.94 89 ARG A O 1
ATOM 663 N N . ARG A 1 90 ? -26.179 -9.972 18.295 1.00 94.06 90 ARG A N 1
ATOM 664 C CA . ARG A 1 90 ? -24.828 -9.453 18.593 1.00 94.06 90 ARG A CA 1
ATOM 665 C C . ARG A 1 90 ? -24.590 -8.053 18.022 1.00 94.06 90 ARG A C 1
ATOM 667 O O . ARG A 1 90 ? -23.996 -7.209 18.688 1.00 94.06 90 ARG A O 1
ATOM 674 N N . ARG A 1 91 ? -25.050 -7.790 16.792 1.00 94.12 91 ARG A N 1
ATOM 675 C CA . ARG A 1 91 ? -24.954 -6.461 16.159 1.00 94.12 91 ARG A CA 1
ATOM 676 C C . ARG A 1 91 ? -25.760 -5.406 16.913 1.00 94.12 91 ARG A C 1
ATOM 678 O O . ARG A 1 91 ? -25.287 -4.281 17.042 1.00 94.12 91 ARG A O 1
ATOM 685 N N . GLN A 1 92 ? -26.953 -5.756 17.389 1.00 93.19 92 GLN A N 1
ATOM 686 C CA . GLN A 1 92 ? -27.783 -4.843 18.170 1.00 93.19 92 GLN A CA 1
ATOM 687 C C . GLN A 1 92 ? -27.116 -4.492 19.505 1.00 93.19 92 GLN A C 1
ATOM 689 O O . GLN A 1 92 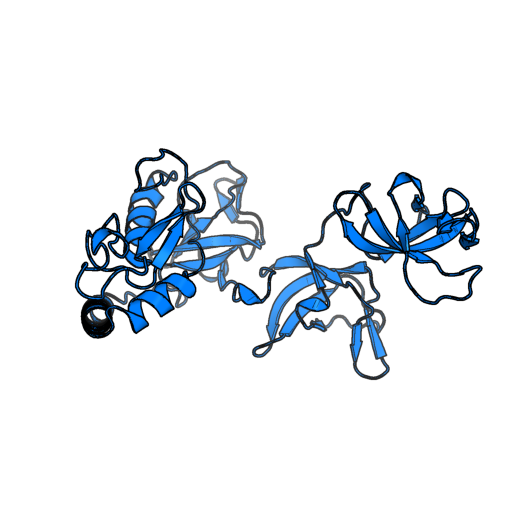? -26.986 -3.314 19.818 1.00 93.19 92 GLN A O 1
ATOM 694 N N . GLU A 1 93 ? -26.626 -5.489 20.242 1.00 91.44 93 GLU A N 1
ATOM 695 C CA . GLU A 1 93 ? -25.940 -5.271 21.524 1.00 91.44 93 GLU A CA 1
ATOM 696 C C . GLU A 1 93 ? -24.698 -4.389 21.379 1.00 91.44 93 GLU A C 1
ATOM 698 O O . GLU A 1 93 ? -24.487 -3.475 22.175 1.00 91.44 93 GLU A O 1
ATOM 703 N N . ALA A 1 94 ? -23.901 -4.612 20.331 1.00 88.19 94 ALA A N 1
ATOM 704 C CA . ALA A 1 94 ? -22.743 -3.773 20.038 1.00 88.19 94 ALA A CA 1
ATOM 705 C C . ALA A 1 94 ? -23.144 -2.327 19.699 1.00 88.19 94 ALA A C 1
ATOM 707 O O . ALA A 1 94 ? -22.527 -1.386 20.195 1.00 88.19 94 ALA A O 1
ATOM 708 N N . ALA A 1 95 ? -24.199 -2.134 18.901 1.00 87.31 95 ALA A N 1
ATOM 709 C CA . ALA A 1 95 ? -24.689 -0.800 18.557 1.00 87.31 95 ALA A CA 1
ATOM 710 C C . ALA A 1 95 ? -25.228 -0.038 19.782 1.00 87.31 95 ALA A C 1
ATOM 712 O O . ALA A 1 95 ? -25.025 1.171 19.900 1.00 87.31 95 ALA A O 1
ATOM 713 N N . GLU A 1 96 ? -25.897 -0.737 20.702 1.00 88.12 96 GLU A N 1
ATOM 714 C CA . GLU A 1 96 ? -26.379 -0.169 21.964 1.00 88.12 96 GLU A CA 1
ATOM 715 C C . GLU A 1 96 ? -25.218 0.229 22.891 1.00 88.12 96 GLU A C 1
ATOM 717 O O . GLU A 1 96 ? -25.272 1.299 23.499 1.00 88.12 96 GLU A O 1
ATOM 722 N N . ALA A 1 97 ? -24.148 -0.573 22.948 1.00 82.38 97 ALA A N 1
ATOM 723 C CA . ALA A 1 97 ? -22.934 -0.242 23.695 1.00 82.38 97 ALA A CA 1
ATOM 724 C C . ALA A 1 97 ? -22.207 0.991 23.116 1.00 82.38 97 ALA A C 1
ATOM 726 O O . ALA A 1 97 ? -21.879 1.919 23.856 1.00 82.38 97 ALA A O 1
ATOM 727 N N . GLU A 1 98 ? -22.025 1.063 21.791 1.00 76.50 98 GLU A N 1
ATOM 728 C CA . GLU A 1 98 ? -21.355 2.196 21.129 1.00 76.50 98 GLU A CA 1
ATOM 729 C C . GLU A 1 98 ? -22.112 3.524 21.291 1.00 76.50 98 GLU A C 1
ATOM 731 O O . GLU A 1 98 ? -21.494 4.585 21.430 1.00 76.50 98 GLU A O 1
ATOM 736 N N . ALA A 1 99 ? -23.450 3.491 21.302 1.00 72.00 99 ALA A N 1
ATOM 737 C CA . ALA A 1 99 ? -24.279 4.686 21.461 1.00 72.00 99 ALA A CA 1
ATOM 738 C C . ALA A 1 99 ? -24.050 5.413 22.805 1.00 72.00 99 ALA A C 1
ATOM 740 O O . ALA A 1 99 ? -24.367 6.600 22.916 1.00 72.00 99 ALA A O 1
ATOM 741 N N . GLY A 1 100 ? -23.486 4.730 23.808 1.00 62.12 100 GLY A N 1
ATOM 742 C CA . GLY A 1 100 ? -23.164 5.291 25.120 1.00 62.12 100 GLY A CA 1
ATOM 743 C C . GLY A 1 100 ? -21.748 5.867 25.273 1.00 62.12 100 GLY A C 1
ATOM 744 O O . GLY A 1 100 ? -21.504 6.562 26.257 1.00 62.12 100 GLY A O 1
ATOM 745 N N . GLU A 1 101 ? -20.823 5.611 24.336 1.00 61.81 101 GLU A N 1
ATOM 746 C CA . GLU A 1 101 ? -19.368 5.756 24.573 1.00 61.81 101 GLU A CA 1
ATOM 747 C C . GLU A 1 101 ? -18.616 6.680 23.594 1.00 61.81 101 GLU A C 1
ATOM 749 O O . GLU A 1 101 ? -17.389 6.781 23.646 1.00 61.81 101 GLU A O 1
ATOM 754 N N . ALA A 1 102 ? -19.308 7.393 22.700 1.00 59.69 102 ALA A N 1
ATOM 755 C CA . ALA A 1 102 ? -18.653 8.230 21.691 1.00 59.69 102 ALA A CA 1
ATOM 756 C C . ALA A 1 102 ? -18.042 9.526 22.274 1.00 59.69 102 ALA A C 1
ATOM 758 O O . ALA A 1 102 ? -18.588 10.620 22.120 1.00 59.69 102 ALA A O 1
ATOM 759 N N . GLU A 1 103 ? -16.874 9.427 22.912 1.00 67.69 103 GLU A N 1
ATOM 760 C CA . GLU A 1 103 ? -16.075 10.592 23.294 1.00 67.69 103 GLU A CA 1
ATOM 761 C C . GLU A 1 103 ? -15.381 11.183 22.054 1.00 67.69 103 GLU A C 1
ATOM 763 O O . GLU A 1 103 ? -14.597 10.527 21.363 1.00 67.69 103 GLU A O 1
ATOM 768 N N . ALA A 1 104 ? -15.682 12.445 21.745 1.00 80.81 104 ALA A N 1
ATOM 769 C CA . ALA A 1 104 ? -15.043 13.150 20.642 1.00 80.81 104 ALA A CA 1
ATOM 770 C C . ALA A 1 104 ? -13.573 13.442 20.981 1.00 80.81 104 ALA A C 1
ATOM 772 O O . ALA A 1 104 ? -13.282 14.224 21.887 1.00 80.81 104 ALA A O 1
ATOM 773 N N . LEU A 1 105 ? -12.632 12.858 20.233 1.00 90.69 105 LEU A N 1
ATOM 774 C CA . LEU A 1 105 ? -11.209 13.143 20.430 1.00 90.69 105 LEU A CA 1
ATOM 775 C C . LEU A 1 105 ? -10.815 14.480 19.771 1.00 90.69 105 LEU A C 1
ATOM 777 O O . LEU A 1 105 ? -11.410 14.877 18.758 1.00 90.69 105 LEU A O 1
ATOM 781 N N . PRO A 1 106 ? -9.780 15.177 20.287 1.00 92.62 106 PRO A N 1
ATOM 782 C CA . PRO A 1 106 ? -9.278 16.417 19.694 1.00 92.62 106 PRO A CA 1
ATOM 783 C C . PRO A 1 106 ? -9.015 16.274 18.190 1.00 92.62 106 PRO A C 1
ATOM 785 O O . PRO A 1 106 ? -8.395 15.308 17.768 1.00 92.62 106 PRO A O 1
ATOM 788 N N . GLY A 1 107 ? -9.476 17.223 17.367 1.00 91.44 107 GLY A N 1
ATOM 789 C CA . GLY A 1 107 ? -9.353 17.146 15.898 1.00 91.44 107 GLY A CA 1
ATOM 790 C C . GLY A 1 107 ? -10.382 16.250 15.194 1.00 91.44 107 GLY A C 1
ATOM 791 O O . GLY A 1 107 ? -10.272 16.010 13.987 1.00 91.44 107 GLY A O 1
ATOM 792 N N . GLY A 1 108 ? -11.382 15.753 15.928 1.00 92.62 108 GLY A N 1
ATOM 793 C CA . GLY A 1 108 ? -12.442 14.898 15.392 1.00 92.62 108 GLY A CA 1
ATOM 794 C C . GLY A 1 108 ? -11.963 13.490 15.043 1.00 92.62 108 GLY A C 1
ATOM 795 O O . GLY A 1 108 ? -12.569 12.836 14.193 1.00 92.62 108 GLY A O 1
ATOM 796 N N . PHE A 1 109 ? -10.841 13.053 15.618 1.00 93.56 109 PHE A N 1
ATOM 797 C CA . PHE A 1 109 ? -10.373 11.679 15.464 1.00 93.56 109 PHE A CA 1
ATOM 798 C C . PHE A 1 109 ? -11.266 10.714 16.247 1.00 93.56 109 PHE A C 1
ATOM 800 O O . PHE A 1 109 ? -11.929 11.096 17.214 1.00 93.56 109 PHE A O 1
ATOM 807 N N . LYS A 1 110 ? -11.262 9.450 15.838 1.00 91.06 110 LYS A N 1
ATOM 808 C CA . LYS A 1 110 ? -11.925 8.352 16.543 1.00 91.06 110 LYS A CA 1
ATOM 809 C C . LYS A 1 110 ? -10.892 7.397 17.120 1.00 91.06 110 LYS A C 1
ATOM 811 O O . LYS A 1 110 ? -9.799 7.240 16.575 1.00 91.06 110 LYS A O 1
ATOM 816 N N . THR A 1 111 ? -11.233 6.733 18.218 1.00 89.12 111 THR A N 1
ATOM 817 C CA . THR A 1 111 ? -10.452 5.583 18.681 1.00 89.12 111 THR A CA 1
ATOM 818 C C . THR A 1 111 ? -10.381 4.543 17.560 1.00 89.12 111 THR A C 1
ATOM 820 O O . THR A 1 111 ? -11.318 4.365 16.784 1.00 89.12 111 THR A O 1
ATOM 823 N N . TRP A 1 112 ? -9.230 3.891 17.430 1.00 88.31 112 TRP A N 1
ATOM 824 C CA . TRP A 1 112 ? -8.920 2.930 16.373 1.00 88.31 112 TRP A CA 1
ATOM 825 C C . TRP A 1 112 ? -8.879 3.474 14.943 1.00 88.31 112 TRP A C 1
ATOM 827 O O . TRP A 1 112 ? -8.769 2.688 13.999 1.00 88.31 112 TRP A O 1
ATOM 837 N N . GLU A 1 113 ? -8.902 4.794 14.766 1.00 90.75 113 GLU A N 1
ATOM 838 C CA . GLU A 1 113 ? -8.668 5.415 13.468 1.00 90.75 113 GLU A CA 1
ATOM 839 C C . GLU A 1 113 ? -7.197 5.261 13.060 1.00 90.75 113 GLU A C 1
ATOM 841 O O . GLU A 1 113 ? -6.277 5.540 13.838 1.00 90.75 113 GLU A O 1
ATOM 846 N N . GLU A 1 114 ? -6.974 4.785 11.835 1.00 92.12 114 GLU A N 1
ATOM 847 C CA . GLU A 1 114 ? -5.636 4.695 11.258 1.00 92.12 114 GLU A CA 1
ATOM 848 C C . GLU A 1 114 ? -5.170 6.071 10.798 1.00 92.12 114 GLU A C 1
ATOM 850 O O . GLU A 1 114 ? -5.893 6.814 10.129 1.00 92.12 114 GLU A O 1
ATOM 855 N N . VAL A 1 115 ? -3.928 6.394 11.132 1.00 94.38 115 VAL A N 1
ATOM 856 C CA . VAL A 1 115 ? -3.304 7.679 10.835 1.00 94.38 115 VAL A CA 1
ATOM 857 C C . VAL A 1 115 ? -1.879 7.481 10.331 1.00 94.38 115 VAL A C 1
ATOM 859 O O . VAL A 1 115 ? -1.303 6.397 10.445 1.00 94.38 115 VAL A O 1
ATOM 862 N N . VAL A 1 116 ? -1.292 8.537 9.781 1.00 94.75 116 VAL A N 1
ATOM 863 C CA . VAL A 1 116 ? 0.161 8.648 9.604 1.00 94.75 116 VAL A CA 1
ATOM 864 C C . VAL A 1 116 ? 0.675 9.906 10.281 1.00 94.75 116 VAL A C 1
ATOM 866 O O . VAL A 1 116 ? -0.055 10.893 10.391 1.00 94.75 116 VAL A O 1
ATOM 869 N N . ALA A 1 117 ? 1.932 9.885 10.718 1.00 95.25 117 ALA A N 1
ATOM 870 C CA . ALA A 1 117 ? 2.623 11.087 11.163 1.00 95.25 117 ALA A CA 1
ATOM 871 C C . ALA A 1 117 ? 2.738 12.075 9.993 1.00 95.25 117 ALA A C 1
ATOM 873 O O . ALA A 1 117 ? 3.281 11.739 8.944 1.00 95.25 117 ALA A O 1
ATOM 874 N N . ALA A 1 118 ? 2.234 13.295 10.164 1.00 94.00 118 ALA A N 1
ATOM 875 C CA . ALA A 1 118 ? 2.253 14.328 9.127 1.00 94.00 118 ALA A CA 1
ATOM 876 C C . ALA A 1 118 ? 3.660 14.912 8.890 1.00 94.00 118 ALA A C 1
ATOM 878 O O . ALA A 1 118 ? 3.924 15.533 7.865 1.00 94.00 118 ALA A O 1
ATOM 879 N N . LYS A 1 119 ? 4.547 14.743 9.873 1.00 93.62 119 LYS A N 1
ATOM 880 C CA . LYS A 1 119 ? 5.928 15.231 9.924 1.00 93.62 119 LYS A CA 1
ATOM 881 C C . LYS A 1 119 ? 6.728 14.362 10.894 1.00 93.62 119 LYS A C 1
ATOM 883 O O . LYS A 1 119 ? 6.137 13.580 11.640 1.00 93.62 119 LYS A O 1
ATOM 888 N N . ASP A 1 120 ? 8.038 14.565 10.943 1.00 94.44 120 ASP A N 1
ATOM 889 C CA . ASP A 1 120 ? 8.872 13.973 11.986 1.00 94.44 120 ASP A CA 1
ATOM 890 C C . ASP A 1 120 ? 8.403 14.438 13.373 1.00 94.44 120 ASP A C 1
ATOM 892 O O . ASP A 1 120 ? 8.225 15.634 13.639 1.00 94.44 120 ASP A O 1
ATOM 896 N N . LEU A 1 121 ? 8.175 13.473 14.259 1.00 94.81 121 LEU A N 1
ATOM 897 C CA . LEU A 1 121 ? 7.778 13.693 15.644 1.00 94.81 121 LEU A CA 1
ATOM 898 C C . LEU A 1 121 ? 8.988 13.511 16.547 1.00 94.81 121 LEU A C 1
ATOM 900 O O . LEU A 1 121 ? 9.738 12.549 16.388 1.00 94.81 121 LEU A O 1
ATOM 904 N N . TYR A 1 122 ? 9.150 14.400 17.526 1.00 92.19 122 TYR A N 1
ATOM 905 C CA . TYR A 1 122 ? 10.340 14.445 18.372 1.00 92.19 122 TYR A CA 1
ATOM 906 C C . TYR A 1 122 ? 10.003 14.300 19.855 1.00 92.19 122 TYR A C 1
ATOM 908 O O . TYR A 1 122 ? 9.043 14.891 20.347 1.00 92.19 122 TYR A O 1
ATOM 916 N N . ILE A 1 123 ? 10.860 13.589 20.587 1.00 89.25 123 ILE A N 1
ATOM 917 C CA . ILE A 1 123 ? 10.927 13.616 22.052 1.00 89.25 123 ILE A CA 1
ATOM 918 C C . ILE A 1 123 ? 12.377 13.908 22.422 1.00 89.25 123 ILE A C 1
ATOM 920 O O . ILE A 1 123 ? 13.275 13.184 22.006 1.00 89.25 123 ILE A O 1
ATOM 924 N N . ASN A 1 124 ? 12.623 14.977 23.185 1.00 88.75 124 ASN A N 1
ATOM 925 C CA . ASN A 1 124 ? 13.976 15.388 23.588 1.00 88.75 124 ASN A CA 1
ATOM 926 C C . ASN A 1 124 ? 14.966 15.461 22.403 1.00 88.75 124 ASN A C 1
ATOM 928 O O . ASN A 1 124 ? 16.082 14.959 22.492 1.00 88.75 124 ASN A O 1
ATOM 932 N N . ALA A 1 125 ? 14.532 16.059 21.285 1.00 88.19 125 ALA A N 1
ATOM 933 C CA . ALA A 1 125 ? 15.276 16.185 20.021 1.00 88.19 125 ALA A CA 1
ATOM 934 C C . ALA A 1 125 ? 15.590 14.871 19.272 1.00 88.19 125 ALA A C 1
ATOM 936 O O . ALA A 1 125 ? 16.207 14.910 18.210 1.00 88.19 125 ALA A O 1
ATOM 937 N N . VAL A 1 126 ? 15.121 13.722 19.758 1.00 89.69 126 VAL A N 1
ATOM 938 C CA . VAL A 1 126 ? 15.203 12.443 19.045 1.00 89.69 126 VAL A CA 1
ATOM 939 C C . VAL A 1 126 ? 13.932 12.260 18.225 1.00 89.69 126 VAL A C 1
ATOM 941 O O . VAL A 1 126 ? 12.836 12.387 18.773 1.00 89.69 126 VAL A O 1
ATOM 944 N N . ILE A 1 127 ? 14.063 11.965 16.927 1.00 91.50 127 ILE A N 1
ATOM 945 C CA . ILE A 1 127 ? 12.917 11.552 16.106 1.00 91.50 127 ILE A CA 1
ATOM 946 C C . ILE A 1 127 ? 12.395 10.247 16.702 1.00 91.50 127 ILE A C 1
ATOM 948 O O . ILE A 1 127 ? 13.163 9.296 16.856 1.00 91.50 127 ILE A O 1
ATOM 952 N N . VAL A 1 128 ? 11.112 10.200 17.043 1.00 92.75 128 VAL A N 1
ATOM 953 C CA . VAL A 1 128 ? 10.444 9.010 17.594 1.00 92.75 128 VAL A CA 1
ATOM 954 C C . VAL A 1 128 ? 9.495 8.353 16.601 1.00 92.75 128 VAL A C 1
ATOM 956 O O . VAL A 1 128 ? 9.250 7.156 16.705 1.00 92.75 128 VAL A O 1
ATOM 959 N N . ALA A 1 129 ? 8.992 9.115 15.632 1.00 92.69 129 ALA A N 1
ATOM 960 C CA . ALA A 1 129 ? 8.245 8.624 14.483 1.00 92.69 129 ALA A CA 1
ATOM 961 C C . ALA A 1 129 ? 8.554 9.544 13.297 1.00 92.69 129 ALA A C 1
ATOM 963 O O . ALA A 1 129 ? 8.420 10.762 13.416 1.00 92.69 129 ALA A O 1
ATOM 964 N N . ALA A 1 130 ? 9.009 8.971 12.185 1.00 92.62 130 ALA A N 1
ATOM 965 C CA . ALA A 1 130 ? 9.297 9.727 10.970 1.00 92.62 130 ALA A CA 1
ATOM 966 C C . ALA A 1 130 ? 8.001 10.156 10.262 1.00 92.62 130 ALA A C 1
ATOM 968 O O . ALA A 1 130 ? 6.953 9.531 10.443 1.00 92.62 130 ALA A O 1
ATOM 969 N N . ALA A 1 131 ? 8.064 11.186 9.421 1.00 91.88 131 ALA A N 1
ATOM 970 C CA . ALA A 1 131 ? 6.965 11.549 8.533 1.00 91.88 131 ALA A CA 1
ATOM 971 C C . ALA A 1 131 ? 6.498 10.332 7.707 1.00 91.88 131 ALA A C 1
ATOM 973 O O . ALA A 1 131 ? 7.308 9.571 7.179 1.00 91.88 131 ALA A O 1
ATOM 974 N N . GLY A 1 132 ? 5.183 10.126 7.623 1.00 90.56 132 GLY A N 1
ATOM 975 C CA . GLY A 1 132 ? 4.577 8.953 6.987 1.00 90.56 132 GLY A CA 1
ATOM 976 C C . GLY A 1 132 ? 4.542 7.690 7.854 1.00 90.56 132 GLY A C 1
ATOM 977 O O . GLY A 1 132 ? 3.942 6.697 7.438 1.00 90.56 132 GLY A O 1
ATOM 978 N N . ALA A 1 133 ? 5.112 7.708 9.069 1.00 91.75 133 ALA A N 1
ATOM 979 C CA . ALA A 1 133 ? 5.032 6.570 9.982 1.00 91.75 133 ALA A CA 1
ATOM 980 C C . ALA A 1 133 ? 3.559 6.237 10.285 1.00 91.75 133 ALA A C 1
ATOM 982 O O . ALA A 1 133 ? 2.822 7.109 10.762 1.00 91.75 133 ALA A O 1
ATOM 983 N N . PRO A 1 134 ? 3.104 5.002 10.012 1.00 91.56 134 PRO A N 1
ATOM 984 C CA . PRO A 1 134 ? 1.728 4.607 10.260 1.00 91.56 134 PRO A CA 1
ATOM 985 C C . PRO A 1 134 ? 1.476 4.438 11.755 1.00 91.56 134 PRO A C 1
ATOM 987 O O . PRO A 1 134 ? 2.335 3.963 12.500 1.00 91.56 134 PRO A O 1
ATOM 990 N N . GLY A 1 135 ? 0.273 4.794 12.183 1.00 92.12 135 GLY A N 1
ATOM 991 C CA . GLY A 1 135 ? -0.156 4.626 13.557 1.00 92.12 135 GLY A CA 1
ATOM 992 C C . GLY A 1 135 ? -1.660 4.469 13.702 1.00 92.12 135 GLY A C 1
ATOM 993 O O . GLY A 1 135 ? -2.422 4.531 12.737 1.00 92.12 135 GLY A O 1
ATOM 994 N N . VAL A 1 136 ? -2.072 4.246 14.942 1.00 92.38 136 VAL A N 1
ATOM 995 C CA . VAL A 1 136 ? -3.463 4.049 15.335 1.00 92.38 136 VAL A CA 1
ATOM 996 C C . VAL A 1 136 ? -3.781 4.938 16.522 1.00 92.38 136 VAL A C 1
ATOM 998 O O . VAL A 1 136 ? -3.049 4.946 17.516 1.00 92.38 136 VAL A O 1
ATOM 1001 N N . VAL A 1 137 ? -4.881 5.677 16.426 1.00 93.12 137 VAL A N 1
ATOM 1002 C CA . VAL A 1 137 ? -5.412 6.475 17.530 1.00 93.12 137 VAL A CA 1
ATOM 1003 C C . VAL A 1 137 ? -5.951 5.546 18.616 1.00 93.12 137 VAL A C 1
ATOM 1005 O O . VAL A 1 137 ? -6.767 4.672 18.347 1.00 93.12 137 VAL A O 1
ATOM 1008 N N . VAL A 1 138 ? -5.523 5.736 19.860 1.00 90.94 138 VAL A N 1
ATOM 1009 C CA . VAL A 1 138 ? -5.937 4.906 21.007 1.00 90.94 138 VAL A CA 1
ATOM 1010 C C . VAL A 1 138 ? -6.662 5.697 22.098 1.00 90.94 138 VAL A C 1
ATOM 1012 O O . VAL A 1 138 ? -6.987 5.140 23.141 1.00 90.94 138 VAL A O 1
ATOM 1015 N N . GLY A 1 139 ? -6.915 6.988 21.871 1.00 90.56 139 GLY A N 1
ATOM 1016 C CA . GLY A 1 139 ? -7.678 7.854 22.773 1.00 90.56 139 GLY A CA 1
ATOM 1017 C C . GLY A 1 139 ? -7.028 9.221 22.965 1.00 90.56 139 GLY A C 1
ATOM 1018 O O . GLY A 1 139 ? -6.312 9.705 22.090 1.00 90.56 139 GLY A O 1
ATOM 1019 N N . SER A 1 140 ? -7.265 9.833 24.125 1.00 90.56 140 SER A N 1
ATOM 1020 C CA . SER A 1 140 ? -6.725 11.139 24.518 1.00 90.56 140 SER A CA 1
ATOM 1021 C C . SER A 1 140 ? -6.314 11.105 25.992 1.00 90.56 140 SER A C 1
ATOM 1023 O O . SER A 1 140 ? -7.142 11.233 26.886 1.00 90.56 140 SER A O 1
ATOM 1025 N N . ARG A 1 141 ? -5.019 10.904 26.271 1.00 85.56 141 ARG A N 1
ATOM 1026 C CA . ARG A 1 141 ? -4.473 10.880 27.647 1.00 85.56 141 ARG A CA 1
ATOM 1027 C C . ARG A 1 141 ? -4.069 12.256 28.176 1.00 85.56 141 ARG A C 1
ATOM 1029 O O . ARG A 1 141 ? -3.634 12.380 29.318 1.00 85.56 141 ARG A O 1
ATOM 1036 N N . THR A 1 142 ? -4.103 13.281 27.335 1.00 86.62 142 THR A N 1
ATOM 1037 C CA . THR A 1 142 ? -3.704 14.645 27.688 1.00 86.62 142 THR A CA 1
ATOM 1038 C C . THR A 1 142 ? -4.629 15.604 26.967 1.00 86.62 142 THR A C 1
ATOM 1040 O O . THR A 1 142 ? -4.871 15.433 25.776 1.00 86.62 142 THR A O 1
ATOM 1043 N N . GLU A 1 143 ? -5.134 16.606 27.682 1.00 89.19 143 GLU A N 1
ATOM 1044 C CA . GLU A 1 143 ? -6.075 17.582 27.138 1.00 89.19 143 GLU A CA 1
ATOM 1045 C C . GLU A 1 143 ? -5.554 18.207 25.831 1.00 89.19 143 GLU A C 1
ATOM 1047 O O . GLU A 1 143 ? -4.390 18.602 25.723 1.00 89.19 143 GLU A O 1
ATOM 1052 N N . GLY A 1 144 ? -6.413 18.237 24.808 1.00 90.88 144 GLY A N 1
ATOM 1053 C CA . GLY A 1 144 ? -6.088 18.779 23.485 1.00 90.88 144 GLY A CA 1
ATOM 1054 C C . GLY A 1 144 ? -5.124 17.935 22.639 1.00 90.88 144 GLY A C 1
ATOM 1055 O O . GLY A 1 144 ? -4.774 18.356 21.535 1.00 90.88 144 GLY A O 1
ATOM 1056 N N . ARG A 1 145 ? -4.695 16.756 23.109 1.00 94.94 145 ARG A N 1
ATOM 1057 C CA . ARG A 1 145 ? -3.787 15.854 22.386 1.00 94.94 145 ARG A CA 1
ATOM 1058 C C . ARG A 1 145 ? -4.433 14.509 22.101 1.00 94.94 145 ARG A C 1
ATOM 1060 O O . ARG A 1 145 ? -5.220 13.993 22.880 1.00 94.94 145 ARG A O 1
ATOM 1067 N N . VAL A 1 146 ? -4.024 13.911 20.994 1.00 95.50 146 VAL A N 1
ATOM 1068 C CA . VAL A 1 146 ? -4.429 12.565 20.597 1.00 95.50 146 VAL A CA 1
ATOM 1069 C C . VAL A 1 146 ? -3.322 11.597 20.992 1.00 95.50 146 VAL A C 1
ATOM 1071 O O . VAL A 1 146 ? -2.144 11.854 20.759 1.00 95.50 146 VAL A O 1
ATOM 1074 N N . THR A 1 147 ? -3.675 10.477 21.605 1.00 93.62 147 THR A N 1
ATOM 1075 C CA . THR A 1 147 ? -2.737 9.406 21.935 1.00 93.62 147 THR A CA 1
ATOM 1076 C C . THR A 1 147 ? -2.694 8.417 20.774 1.00 93.62 147 THR A C 1
ATOM 1078 O O . THR A 1 147 ? -3.720 7.847 20.409 1.00 93.62 147 THR A O 1
ATOM 1081 N N . VAL A 1 148 ? -1.512 8.201 20.196 1.00 93.31 148 VAL A N 1
ATOM 1082 C CA . VAL A 1 148 ? -1.302 7.367 19.004 1.00 93.31 148 VAL A CA 1
ATOM 1083 C C . VAL A 1 148 ? -0.226 6.323 19.273 1.00 93.31 148 VAL A C 1
ATOM 1085 O O . VAL A 1 148 ? 0.799 6.621 19.884 1.00 93.31 148 VAL A O 1
ATOM 1088 N N . ILE A 1 149 ? -0.434 5.095 18.808 1.00 91.12 149 ILE A N 1
ATOM 1089 C CA . ILE A 1 149 ? 0.617 4.075 18.733 1.00 91.12 149 ILE A CA 1
ATOM 1090 C C . ILE A 1 149 ? 1.096 4.012 17.292 1.00 91.12 149 ILE A C 1
ATOM 1092 O O . ILE A 1 149 ? 0.300 3.725 16.405 1.00 91.12 149 ILE A O 1
ATOM 1096 N N . PHE A 1 150 ? 2.380 4.274 17.069 1.00 90.38 150 PHE A N 1
ATOM 1097 C CA . PHE A 1 150 ? 3.006 4.111 15.759 1.00 90.38 150 PHE A CA 1
ATOM 1098 C C . PHE A 1 150 ? 3.542 2.684 15.611 1.00 90.38 150 PHE A C 1
ATOM 1100 O O . PHE A 1 150 ? 4.108 2.146 16.565 1.00 90.38 150 PHE A O 1
ATOM 1107 N N . ASP A 1 151 ? 3.357 2.077 14.434 1.00 84.44 151 ASP A N 1
ATOM 1108 C CA . ASP A 1 151 ? 3.832 0.713 14.143 1.00 84.44 151 ASP A CA 1
ATOM 1109 C C . ASP A 1 151 ? 5.363 0.632 14.245 1.00 84.44 151 ASP A C 1
ATOM 1111 O O . ASP A 1 151 ? 5.922 -0.367 14.698 1.00 84.44 151 ASP A O 1
ATOM 1115 N N . GLU A 1 152 ? 6.031 1.709 13.831 1.00 80.69 152 GLU A N 1
ATOM 1116 C CA . GLU A 1 152 ? 7.478 1.844 13.823 1.00 80.69 152 GLU A CA 1
ATOM 1117 C C . GLU A 1 152 ? 7.880 3.092 14.602 1.00 80.69 152 GLU A C 1
ATOM 1119 O O . GLU A 1 152 ? 7.417 4.202 14.331 1.00 80.69 152 GLU A O 1
ATOM 1124 N N . ARG A 1 153 ? 8.762 2.891 15.582 1.00 85.56 153 ARG A N 1
ATOM 1125 C CA . ARG A 1 153 ? 9.393 3.960 16.345 1.00 85.56 153 ARG A CA 1
ATOM 1126 C C . ARG A 1 153 ? 10.892 3.933 16.121 1.00 85.56 153 ARG A C 1
ATOM 1128 O O . ARG A 1 153 ? 11.545 2.916 16.356 1.00 85.56 153 ARG A O 1
ATOM 1135 N N . THR A 1 154 ? 11.438 5.064 15.702 1.00 84.88 154 THR A N 1
ATOM 1136 C CA . THR A 1 154 ? 12.872 5.239 15.423 1.00 84.88 154 THR A CA 1
ATOM 1137 C C . THR A 1 154 ? 13.727 5.196 16.689 1.00 84.88 154 THR A C 1
ATOM 1139 O O . THR A 1 154 ? 14.907 4.874 16.621 1.00 84.88 154 THR A O 1
ATOM 1142 N N . ASP A 1 155 ? 13.132 5.453 17.855 1.00 81.62 155 ASP A N 1
ATOM 1143 C CA . ASP A 1 155 ? 13.785 5.350 19.163 1.00 81.62 155 ASP A CA 1
ATOM 1144 C C . ASP A 1 155 ? 13.622 3.969 19.827 1.00 81.62 155 ASP A C 1
ATOM 1146 O O . ASP A 1 155 ? 13.965 3.800 20.996 1.00 81.62 155 ASP A O 1
ATOM 1150 N N . PHE A 1 156 ? 13.069 2.980 19.110 1.00 78.94 156 PHE A N 1
ATOM 1151 C CA . PHE A 1 156 ? 12.724 1.644 19.622 1.00 78.94 156 PHE A CA 1
ATOM 1152 C C . PHE A 1 156 ? 11.774 1.647 20.830 1.00 78.94 156 PHE A C 1
ATOM 1154 O O . PHE A 1 156 ? 11.592 0.615 21.495 1.00 78.94 156 PHE A O 1
ATOM 1161 N N . GLY A 1 157 ? 11.139 2.788 21.113 1.00 76.50 157 GLY A N 1
ATOM 1162 C CA . GLY A 1 157 ? 10.085 2.881 22.103 1.00 76.50 157 GLY A CA 1
ATOM 1163 C C . GLY A 1 157 ? 8.911 1.986 21.714 1.00 76.50 157 GLY A C 1
ATOM 1164 O O . GLY A 1 157 ? 8.687 1.687 20.544 1.00 76.50 157 GLY A O 1
ATOM 1165 N N . ARG A 1 158 ? 8.155 1.525 22.710 1.00 70.62 158 ARG A N 1
ATOM 1166 C CA . ARG A 1 158 ? 7.013 0.626 22.477 1.00 70.62 158 ARG A CA 1
ATOM 1167 C C . ARG A 1 158 ? 5.667 1.215 22.883 1.00 70.62 158 ARG A C 1
ATOM 1169 O O . ARG A 1 158 ? 4.632 0.687 22.506 1.00 70.62 158 ARG A O 1
ATOM 1176 N N . GLY A 1 159 ? 5.674 2.301 23.650 1.00 79.12 159 GLY A N 1
ATOM 1177 C CA . GLY A 1 159 ? 4.454 2.947 24.124 1.00 79.12 159 GLY A CA 1
ATOM 1178 C C . GLY A 1 159 ? 3.840 3.909 23.109 1.00 79.12 159 GLY A C 1
ATOM 1179 O O . GLY A 1 159 ? 4.479 4.320 22.135 1.00 79.12 159 GLY A O 1
ATOM 1180 N N . SER A 1 160 ? 2.611 4.321 23.407 1.00 88.38 160 SER A N 1
ATOM 1181 C CA . SER A 1 160 ? 1.916 5.402 22.711 1.00 88.38 160 SER A CA 1
ATOM 1182 C C . SER A 1 160 ? 2.603 6.764 22.874 1.00 88.38 160 SER A C 1
ATOM 1184 O O . SER A 1 160 ? 3.271 7.018 23.878 1.00 88.38 160 SER A O 1
ATOM 1186 N N . ILE A 1 161 ? 2.364 7.667 21.929 1.00 91.19 161 ILE A N 1
ATOM 1187 C CA . ILE A 1 161 ? 2.838 9.053 21.915 1.00 91.19 161 ILE A CA 1
ATOM 1188 C C . ILE A 1 161 ? 1.620 9.987 21.922 1.00 91.19 161 ILE A C 1
ATOM 1190 O O . ILE A 1 161 ? 0.635 9.725 21.238 1.00 91.19 161 ILE A O 1
ATOM 1194 N N . ASN A 1 162 ? 1.679 11.075 22.694 1.00 93.62 162 ASN A N 1
ATOM 1195 C CA . ASN A 1 162 ? 0.644 12.112 22.698 1.00 93.62 162 ASN A CA 1
ATOM 1196 C C . ASN A 1 162 ? 1.009 13.215 21.700 1.00 93.62 162 ASN A C 1
ATOM 1198 O O . ASN A 1 162 ? 1.938 13.990 21.935 1.00 93.62 162 ASN A O 1
ATOM 1202 N N . VAL A 1 163 ? 0.257 13.309 20.614 1.00 95.69 163 VAL A N 1
ATOM 1203 C CA . VAL A 1 163 ? 0.499 14.222 19.491 1.00 95.69 163 VAL A CA 1
ATOM 1204 C C . VAL A 1 163 ? -0.579 15.297 19.423 1.00 95.69 163 VAL A C 1
ATOM 1206 O O . VAL A 1 163 ? -1.687 15.119 19.932 1.00 95.69 163 VAL A O 1
ATOM 1209 N N . LEU A 1 164 ? -0.269 16.438 18.814 1.00 96.31 164 LEU A N 1
ATOM 1210 C CA . LEU A 1 164 ? -1.294 17.421 18.467 1.00 96.31 164 LEU A CA 1
ATOM 1211 C C . LEU A 1 164 ? -2.071 16.940 17.229 1.00 96.31 164 LEU A C 1
ATOM 1213 O O . LEU A 1 164 ? -1.489 16.279 16.369 1.00 96.31 164 LEU A O 1
ATOM 1217 N N . PRO A 1 165 ? -3.359 17.299 17.082 1.00 96.25 165 PRO A N 1
ATOM 1218 C CA . PRO A 1 165 ? -4.175 16.833 15.961 1.00 96.25 165 PRO A CA 1
ATOM 1219 C C . PRO A 1 165 ? -3.585 17.080 14.566 1.00 96.25 165 PRO A C 1
ATOM 1221 O O . PRO A 1 165 ? -3.757 16.250 13.686 1.00 96.25 165 PRO A O 1
ATOM 1224 N N . PHE A 1 166 ? -2.875 18.193 14.358 1.00 95.25 166 PHE A N 1
ATOM 1225 C CA . PHE A 1 166 ? -2.259 18.526 13.065 1.00 95.25 166 PHE A CA 1
ATOM 1226 C C . PHE A 1 166 ? -0.947 17.772 12.787 1.00 95.25 166 PHE A C 1
ATOM 1228 O O . PHE A 1 166 ? -0.390 17.882 11.699 1.00 95.25 166 PHE A O 1
ATOM 1235 N N . GLU A 1 167 ? -0.410 17.048 13.771 1.00 96.38 167 GLU A N 1
ATOM 1236 C CA . GLU A 1 167 ? 0.821 16.260 13.627 1.00 96.38 167 GLU A CA 1
ATOM 1237 C C . GLU A 1 167 ? 0.556 14.869 13.050 1.00 96.38 167 GLU A C 1
ATOM 1239 O O . GLU A 1 167 ? 1.494 14.126 12.766 1.00 96.38 167 GLU A O 1
ATOM 1244 N N . ILE A 1 168 ? -0.717 14.533 12.855 1.00 96.12 168 ILE A N 1
ATOM 1245 C CA . ILE A 1 168 ? -1.186 13.298 12.248 1.00 96.12 168 ILE A CA 1
ATOM 1246 C C . ILE A 1 168 ? -2.240 13.609 11.190 1.00 96.12 168 ILE A C 1
ATOM 1248 O O . ILE A 1 168 ? -2.944 14.614 11.254 1.00 96.12 168 ILE A O 1
ATOM 1252 N N . VAL A 1 169 ? -2.367 12.722 10.213 1.00 94.69 169 VAL A N 1
ATOM 1253 C CA . VAL A 1 169 ? -3.421 12.785 9.197 1.00 94.69 169 VAL A CA 1
ATOM 1254 C C . VAL A 1 169 ? -4.092 11.426 9.063 1.00 94.69 169 VAL A C 1
ATOM 1256 O O . VAL A 1 169 ? -3.459 10.394 9.281 1.00 94.69 169 VAL A O 1
ATOM 1259 N N . ARG A 1 170 ? -5.384 11.427 8.720 1.00 94.25 170 ARG A N 1
ATOM 1260 C CA . ARG A 1 170 ? -6.177 10.205 8.521 1.00 94.25 170 ARG A CA 1
ATOM 1261 C C . ARG A 1 170 ? -5.598 9.388 7.379 1.00 94.25 170 ARG A C 1
ATOM 1263 O O . ARG A 1 170 ? -5.393 9.922 6.294 1.00 94.25 170 ARG A O 1
ATOM 1270 N N . GLN A 1 171 ? -5.336 8.114 7.630 1.00 92.88 171 GLN A N 1
ATOM 1271 C CA . GLN A 1 171 ? -4.763 7.217 6.637 1.00 92.88 171 GLN A CA 1
ATOM 1272 C C . GLN A 1 171 ? -5.750 6.954 5.488 1.00 92.88 171 GLN A C 1
ATOM 1274 O O . GLN A 1 171 ? -6.964 6.918 5.695 1.00 92.88 171 GLN A O 1
ATOM 1279 N N . LEU A 1 172 ? -5.217 6.725 4.282 1.00 91.94 172 LEU A N 1
ATOM 1280 C CA . LEU A 1 172 ? -6.008 6.281 3.133 1.00 91.94 172 LEU A CA 1
ATOM 1281 C C . LEU A 1 172 ? -6.698 4.944 3.423 1.00 91.94 172 LEU A C 1
ATOM 1283 O O . LEU A 1 172 ? -6.125 4.076 4.092 1.00 91.94 172 LEU A O 1
ATOM 1287 N N . PRO A 1 173 ? -7.888 4.712 2.851 1.00 89.00 173 PRO A N 1
ATOM 1288 C CA . PRO A 1 173 ? -8.475 3.384 2.825 1.00 89.00 173 PRO A CA 1
ATOM 1289 C C . PRO A 1 173 ? -7.485 2.326 2.316 1.00 89.00 173 PRO A C 1
ATOM 1291 O O . PRO A 1 173 ? -6.848 2.485 1.277 1.00 89.00 173 PRO A O 1
ATOM 1294 N N . ARG A 1 174 ? -7.389 1.194 3.022 1.00 84.88 174 ARG A N 1
ATOM 1295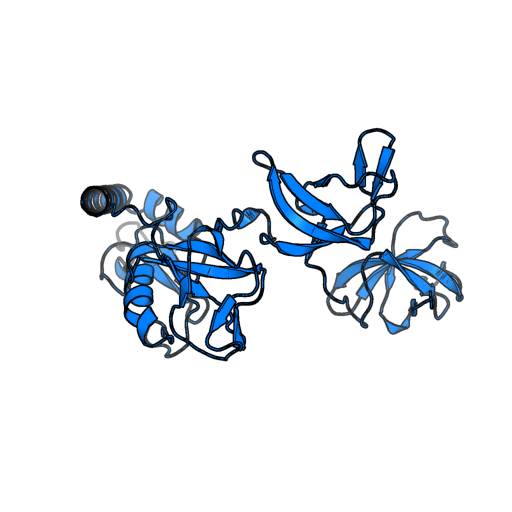 C CA . ARG A 1 174 ? -6.394 0.143 2.734 1.00 84.88 174 ARG A CA 1
ATOM 1296 C C . ARG A 1 174 ? -6.459 -0.431 1.315 1.00 84.88 174 ARG A C 1
ATOM 1298 O O . ARG A 1 174 ? -5.455 -0.944 0.832 1.00 84.88 174 ARG A O 1
ATOM 1305 N N . HIS A 1 175 ? -7.612 -0.350 0.649 1.00 85.50 175 HIS A N 1
ATOM 1306 C CA . HIS A 1 175 ? -7.782 -0.842 -0.720 1.00 85.50 175 HIS A CA 1
ATOM 1307 C C . HIS A 1 175 ? -6.949 -0.066 -1.753 1.00 85.50 175 HIS A C 1
ATOM 1309 O O . HIS A 1 175 ? -6.701 -0.591 -2.832 1.00 85.50 175 HIS A O 1
ATOM 1315 N N . PHE A 1 176 ? -6.478 1.142 -1.423 1.00 90.31 176 PHE A N 1
ATOM 1316 C CA . PHE A 1 176 ? -5.550 1.892 -2.268 1.00 90.31 176 PHE A CA 1
ATOM 1317 C C . PHE A 1 176 ? -4.160 1.246 -2.366 1.00 90.31 176 PHE A C 1
ATOM 1319 O O . PHE A 1 176 ? -3.414 1.560 -3.287 1.00 90.31 176 PHE A O 1
ATOM 1326 N N . GLY A 1 177 ? -3.792 0.359 -1.434 1.00 89.50 177 GLY A N 1
ATOM 1327 C CA . GLY A 1 177 ? -2.502 -0.343 -1.453 1.00 89.50 177 GLY A CA 1
ATOM 1328 C C . GLY A 1 177 ? -1.276 0.532 -1.157 1.00 89.50 177 GLY A C 1
ATOM 1329 O O . GLY A 1 177 ? -0.159 0.023 -1.170 1.00 89.50 177 GLY A O 1
ATOM 1330 N N . VAL A 1 178 ? -1.476 1.818 -0.861 1.00 92.81 178 VAL A N 1
ATOM 1331 C CA . VAL A 1 178 ? -0.446 2.795 -0.484 1.00 92.81 178 VAL A CA 1
ATOM 1332 C C . VAL A 1 178 ? -0.930 3.643 0.691 1.00 92.81 178 VAL A C 1
ATOM 1334 O O . VAL A 1 178 ? -2.123 3.684 1.001 1.00 92.81 178 VAL A O 1
ATOM 1337 N N . ARG A 1 179 ? -0.002 4.327 1.353 1.00 91.50 179 ARG A N 1
ATOM 1338 C CA . ARG A 1 179 ? -0.249 5.198 2.506 1.00 91.50 179 ARG A CA 1
ATOM 1339 C C . ARG A 1 179 ? -0.071 6.666 2.135 1.00 91.50 179 ARG A C 1
ATOM 1341 O O . ARG A 1 179 ? 0.672 6.999 1.215 1.00 91.50 179 ARG A O 1
ATOM 1348 N N . LEU A 1 180 ? -0.706 7.560 2.893 1.00 94.12 180 LEU A N 1
ATOM 1349 C CA . LEU A 1 180 ? -0.323 8.972 2.849 1.00 94.12 180 LEU A CA 1
ATOM 1350 C C . LEU A 1 180 ? 1.150 9.130 3.211 1.00 94.12 180 LEU A C 1
ATOM 1352 O O . LEU A 1 180 ? 1.655 8.463 4.113 1.00 94.12 180 LEU A O 1
ATOM 1356 N N . LEU A 1 181 ? 1.796 10.058 2.514 1.00 93.69 181 LEU A N 1
ATOM 1357 C CA . LEU A 1 181 ? 3.211 10.398 2.612 1.00 93.69 181 LEU A CA 1
ATOM 1358 C C . LEU A 1 181 ? 4.160 9.255 2.227 1.00 93.69 181 LEU A C 1
ATOM 1360 O O . LEU A 1 181 ? 5.366 9.361 2.433 1.00 93.69 181 LEU A O 1
ATOM 1364 N N . GLU A 1 182 ? 3.642 8.181 1.629 1.00 93.19 182 GLU A N 1
ATOM 1365 C CA . GLU A 1 182 ? 4.469 7.104 1.103 1.00 93.19 182 GLU A CA 1
ATOM 1366 C C . GLU A 1 182 ? 5.192 7.557 -0.173 1.00 93.19 182 GLU A C 1
ATOM 1368 O O . GLU A 1 182 ? 4.545 8.074 -1.095 1.00 93.19 182 GLU A O 1
ATOM 1373 N N . PRO A 1 183 ? 6.521 7.357 -0.256 1.00 95.75 183 PRO A N 1
ATOM 1374 C CA . PRO A 1 183 ? 7.257 7.522 -1.496 1.00 95.75 183 PRO A CA 1
ATOM 1375 C C . PRO A 1 183 ? 6.789 6.494 -2.525 1.00 95.75 183 PRO A C 1
ATOM 1377 O O . PRO A 1 183 ? 6.748 5.292 -2.254 1.00 95.75 183 PRO A O 1
ATOM 1380 N N . VAL A 1 184 ? 6.472 6.964 -3.723 1.00 97.56 184 VAL A N 1
ATOM 1381 C CA . VAL A 1 184 ? 5.961 6.158 -4.831 1.00 97.56 184 VAL A CA 1
ATOM 1382 C C . VAL A 1 184 ? 6.706 6.465 -6.121 1.00 97.56 184 VAL A C 1
ATOM 1384 O O . VAL A 1 184 ? 7.446 7.443 -6.228 1.00 97.56 184 VAL A O 1
ATOM 1387 N N . VAL A 1 185 ? 6.517 5.607 -7.114 1.00 98.06 185 VAL A N 1
ATOM 1388 C CA . VAL A 1 185 ? 7.042 5.784 -8.464 1.00 98.06 185 VAL A CA 1
ATOM 1389 C C . VAL A 1 185 ? 5.944 5.516 -9.488 1.00 98.06 185 VAL A C 1
ATOM 1391 O O . VAL A 1 185 ? 5.147 4.597 -9.300 1.00 98.06 185 VAL A O 1
ATOM 1394 N N . ALA A 1 186 ? 5.886 6.319 -10.552 1.00 98.12 186 ALA A N 1
ATOM 1395 C CA . ALA A 1 186 ? 5.002 6.062 -11.686 1.00 98.12 186 ALA A CA 1
ATOM 1396 C C . ALA A 1 186 ? 5.443 4.780 -12.408 1.00 98.12 186 ALA A C 1
ATOM 1398 O O . ALA A 1 186 ? 6.620 4.638 -12.745 1.00 98.12 186 ALA A O 1
ATOM 1399 N N . VAL A 1 187 ? 4.511 3.857 -12.653 1.00 96.75 187 VAL A N 1
ATOM 1400 C CA . VAL A 1 187 ? 4.788 2.582 -13.354 1.00 96.75 187 VAL A CA 1
ATOM 1401 C C . VAL A 1 187 ? 4.407 2.616 -14.837 1.00 96.75 187 VAL A C 1
ATOM 1403 O O . VAL A 1 187 ? 4.543 1.620 -15.546 1.00 96.75 187 VAL A O 1
ATOM 1406 N N . GLU A 1 188 ? 3.977 3.781 -15.313 1.00 96.31 188 GLU A N 1
ATOM 1407 C CA . GLU A 1 188 ? 3.702 4.102 -16.710 1.00 96.31 188 GLU A CA 1
ATOM 1408 C C . GLU A 1 188 ? 3.842 5.614 -16.941 1.00 96.31 188 GLU A C 1
ATOM 1410 O O . GLU A 1 188 ? 3.965 6.390 -15.990 1.00 96.31 188 GLU A O 1
ATOM 1415 N N . ASP A 1 189 ? 3.813 6.034 -18.205 1.00 97.00 189 ASP A N 1
ATOM 1416 C CA . ASP A 1 189 ? 3.736 7.449 -18.558 1.00 97.00 189 ASP A CA 1
ATOM 1417 C C . ASP A 1 189 ? 2.333 7.996 -18.240 1.00 97.00 189 ASP A C 1
ATOM 1419 O O . ASP A 1 189 ? 1.319 7.540 -18.779 1.00 97.00 189 ASP A O 1
ATOM 1423 N N . LEU A 1 190 ? 2.266 9.008 -17.379 1.00 98.00 190 LEU A N 1
ATOM 1424 C CA . LEU A 1 190 ? 1.017 9.603 -16.912 1.00 98.00 190 LEU A CA 1
ATOM 1425 C C . LEU A 1 190 ? 0.599 10.747 -17.830 1.00 98.00 190 LEU A C 1
ATOM 1427 O O . LEU A 1 190 ? 1.373 11.676 -18.047 1.00 98.00 190 LEU A O 1
ATOM 1431 N N . HIS A 1 191 ? -0.641 10.723 -18.314 1.00 97.19 191 HIS A N 1
ATOM 1432 C CA . HIS A 1 191 ? -1.149 11.692 -19.285 1.00 97.19 191 HIS A CA 1
ATOM 1433 C C . HIS A 1 191 ? -2.454 12.358 -18.828 1.00 97.19 191 HIS A C 1
ATOM 1435 O O . HIS A 1 191 ? -3.279 11.739 -18.156 1.00 97.19 191 HIS A O 1
ATOM 1441 N N . ALA A 1 192 ? -2.680 13.599 -19.268 1.00 94.69 192 ALA A N 1
ATOM 1442 C CA . ALA A 1 192 ? -4.005 14.218 -19.332 1.00 94.69 192 ALA A CA 1
ATOM 1443 C C . ALA A 1 192 ? -4.326 14.563 -20.790 1.00 94.69 192 ALA A C 1
ATOM 1445 O O . ALA A 1 192 ? -3.782 15.510 -21.360 1.00 94.69 192 ALA A O 1
ATOM 1446 N N . GLY A 1 193 ? -5.201 13.772 -21.413 1.00 93.94 193 GLY A N 1
ATOM 1447 C CA . GLY A 1 193 ? -5.422 13.861 -22.855 1.00 93.94 193 GLY A CA 1
ATOM 1448 C C . GLY A 1 193 ? -4.126 13.564 -23.615 1.00 93.94 193 GLY A C 1
ATOM 1449 O O . GLY A 1 193 ? -3.533 12.508 -23.424 1.00 93.94 193 GLY A O 1
ATOM 1450 N N . ALA A 1 194 ? -3.681 14.500 -24.455 1.00 94.81 194 ALA A N 1
ATOM 1451 C CA . ALA A 1 194 ? -2.434 14.379 -25.216 1.00 94.81 194 ALA A CA 1
ATOM 1452 C C . ALA A 1 194 ? -1.189 14.887 -24.460 1.00 94.81 194 ALA A C 1
ATOM 1454 O O . ALA A 1 194 ? -0.074 14.757 -24.959 1.00 94.81 194 ALA A O 1
ATOM 1455 N N . THR A 1 195 ? -1.360 15.491 -23.282 1.00 96.62 195 THR A N 1
ATOM 1456 C CA . THR A 1 195 ? -0.254 16.077 -22.519 1.00 96.62 195 THR A CA 1
ATOM 1457 C C . THR A 1 195 ? 0.356 15.037 -21.592 1.00 96.62 195 THR A C 1
ATOM 1459 O O . THR A 1 195 ? -0.322 14.523 -20.701 1.00 96.62 195 THR A O 1
ATOM 1462 N N . LEU A 1 196 ? 1.645 14.760 -21.773 1.00 97.94 196 LEU A N 1
ATOM 1463 C CA . LEU A 1 196 ? 2.435 13.969 -20.839 1.00 97.94 196 LEU A CA 1
ATOM 1464 C C . LEU A 1 196 ? 2.702 14.782 -19.564 1.00 97.94 196 LEU A C 1
ATOM 1466 O O . LEU A 1 196 ? 3.267 15.871 -19.620 1.00 97.94 196 LEU A O 1
ATOM 1470 N N . LEU A 1 197 ? 2.309 14.240 -18.416 1.00 98.19 197 LEU A N 1
ATOM 1471 C CA . LEU A 1 197 ? 2.442 14.875 -17.106 1.00 98.19 197 LEU A CA 1
ATOM 1472 C C . LEU A 1 197 ? 3.692 14.398 -16.361 1.00 98.19 197 LEU A C 1
ATOM 1474 O O . LEU A 1 197 ? 4.383 15.204 -15.742 1.00 98.19 197 LEU A O 1
ATOM 1478 N N . ALA A 1 198 ? 3.989 13.098 -16.416 1.00 97.94 198 ALA A N 1
ATOM 1479 C CA . ALA A 1 198 ? 5.171 12.493 -15.806 1.00 97.94 198 ALA A CA 1
ATOM 1480 C C . ALA A 1 198 ? 5.554 11.207 -16.546 1.00 97.94 198 ALA A C 1
ATOM 1482 O O . ALA A 1 198 ? 4.680 10.461 -16.983 1.00 97.94 198 ALA A O 1
ATOM 1483 N N . HIS A 1 199 ? 6.854 10.945 -16.662 1.00 97.00 199 HIS A N 1
ATOM 1484 C CA . HIS A 1 199 ? 7.364 9.720 -17.276 1.00 97.00 199 HIS A CA 1
ATOM 1485 C C . HIS A 1 199 ? 7.295 8.527 -16.312 1.00 97.00 199 HIS A C 1
ATOM 148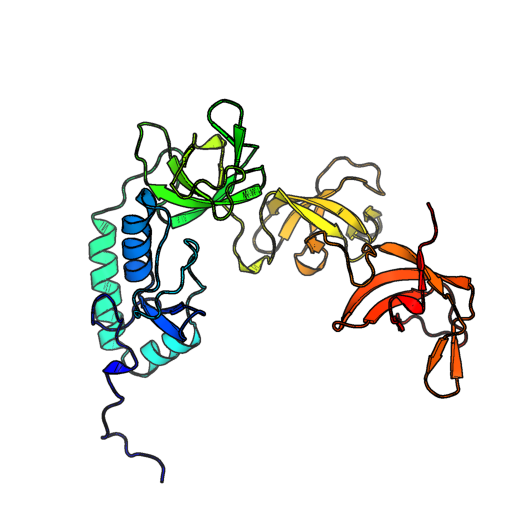7 O O . HIS A 1 199 ? 7.380 8.704 -15.091 1.00 97.00 199 HIS A O 1
ATOM 1493 N N . LEU A 1 200 ? 7.266 7.312 -16.858 1.00 96.88 200 LEU A N 1
ATOM 1494 C CA . LEU A 1 200 ? 7.612 6.077 -16.153 1.00 96.88 200 LEU A CA 1
ATOM 1495 C C . LEU A 1 200 ? 8.884 6.264 -15.307 1.00 96.88 200 LEU A C 1
ATOM 1497 O O . LEU A 1 200 ? 9.879 6.823 -15.770 1.00 96.88 200 LEU A O 1
ATOM 1501 N N . GLY A 1 201 ? 8.872 5.774 -14.068 1.00 96.81 201 GLY A N 1
ATOM 1502 C CA . GLY A 1 201 ? 10.006 5.894 -13.149 1.00 96.81 201 GLY A CA 1
ATOM 1503 C C . GLY A 1 201 ? 10.094 7.233 -12.418 1.00 96.81 201 GLY A C 1
ATOM 1504 O O . GLY A 1 201 ? 10.958 7.408 -11.557 1.00 96.81 201 GLY A O 1
ATOM 1505 N N . THR A 1 202 ? 9.210 8.192 -12.710 1.00 97.69 202 THR A N 1
ATOM 1506 C CA . THR A 1 202 ? 9.179 9.457 -11.968 1.00 97.69 202 THR A CA 1
ATOM 1507 C C . THR A 1 202 ? 8.736 9.202 -10.529 1.00 97.69 202 THR A C 1
ATOM 1509 O O . THR A 1 202 ? 7.673 8.626 -10.289 1.00 97.69 202 THR A O 1
ATOM 1512 N N . ARG A 1 203 ? 9.561 9.629 -9.571 1.00 97.94 203 ARG A N 1
ATOM 1513 C CA . ARG A 1 203 ? 9.287 9.526 -8.135 1.00 97.94 203 ARG A CA 1
ATOM 1514 C C . ARG A 1 203 ? 8.310 10.601 -7.673 1.00 97.94 203 ARG A C 1
ATOM 1516 O O . ARG A 1 203 ? 8.233 11.677 -8.268 1.00 97.94 203 ARG A O 1
ATOM 1523 N N . GLY A 1 204 ? 7.570 10.297 -6.618 1.00 97.75 204 GLY A N 1
ATOM 1524 C CA . GLY A 1 204 ? 6.673 11.236 -5.966 1.00 97.75 204 GLY A CA 1
ATOM 1525 C C . GLY A 1 204 ? 6.247 10.777 -4.581 1.00 97.75 204 GLY A C 1
ATOM 1526 O O . GLY A 1 204 ? 6.688 9.742 -4.086 1.00 97.75 204 GLY A O 1
ATOM 1527 N N . ILE A 1 205 ? 5.367 11.555 -3.960 1.00 97.25 205 ILE A N 1
ATOM 1528 C CA . ILE A 1 205 ? 4.821 11.306 -2.625 1.00 97.25 205 ILE A CA 1
ATOM 1529 C C . 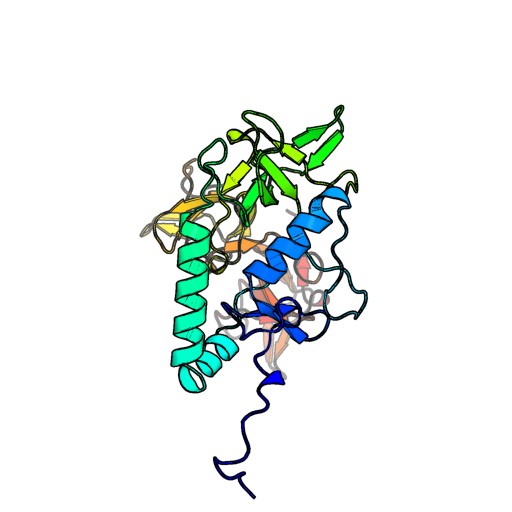ILE A 1 205 ? 3.297 11.384 -2.690 1.00 97.25 205 ILE A C 1
ATOM 1531 O O . ILE A 1 205 ? 2.736 12.323 -3.260 1.00 97.25 205 ILE A O 1
ATOM 1535 N N . VAL A 1 206 ? 2.611 10.407 -2.098 1.00 97.25 206 VAL A N 1
ATOM 1536 C CA . VAL A 1 206 ? 1.145 10.422 -1.980 1.00 97.25 206 VAL A CA 1
ATOM 1537 C C . VAL A 1 206 ? 0.730 11.478 -0.953 1.00 97.25 206 VAL A C 1
ATOM 1539 O O . VAL A 1 206 ? 1.099 11.382 0.211 1.00 97.25 206 VAL A O 1
ATOM 1542 N N . ILE A 1 207 ? -0.050 12.483 -1.349 1.00 96.00 207 ILE A N 1
ATOM 1543 C CA . ILE A 1 207 ? -0.383 13.625 -0.475 1.00 96.00 207 ILE A CA 1
ATOM 1544 C C . ILE A 1 207 ? -1.855 13.692 -0.060 1.00 96.00 207 ILE A C 1
ATOM 1546 O O . ILE A 1 207 ? -2.167 14.314 0.951 1.00 96.00 207 ILE A O 1
ATOM 1550 N N . ALA A 1 208 ? -2.768 13.088 -0.827 1.00 94.62 208 ALA A N 1
ATOM 1551 C CA . ALA A 1 208 ? -4.197 13.082 -0.515 1.00 94.62 208 ALA A CA 1
ATOM 1552 C C . ALA A 1 208 ? -4.953 12.013 -1.315 1.00 94.62 208 ALA A C 1
ATOM 1554 O O . ALA A 1 208 ? -4.489 11.557 -2.358 1.00 94.62 208 ALA A O 1
ATOM 1555 N N . GLN A 1 209 ? -6.163 11.687 -0.869 1.00 94.69 209 GLN A N 1
ATOM 1556 C CA . GLN A 1 209 ? -7.187 11.073 -1.714 1.00 94.69 209 GLN A CA 1
ATOM 1557 C C . GLN A 1 209 ? -7.868 12.152 -2.574 1.00 94.69 209 GLN A C 1
ATOM 1559 O O . GLN A 1 209 ? -7.988 13.306 -2.155 1.00 94.69 209 GLN A O 1
ATOM 1564 N N . HIS A 1 210 ? -8.335 11.791 -3.768 1.00 94.75 210 HIS A N 1
ATOM 1565 C CA . HIS A 1 210 ? -9.182 12.639 -4.602 1.00 94.75 210 HIS A CA 1
ATOM 1566 C C . HIS A 1 210 ? -10.363 11.838 -5.145 1.00 94.75 210 HIS A C 1
ATOM 1568 O O . HIS A 1 210 ? -10.179 10.952 -5.972 1.00 94.75 210 HIS A O 1
ATOM 1574 N N . GLY A 1 211 ? -11.576 12.166 -4.700 1.00 92.00 211 GLY A N 1
ATOM 1575 C CA . GLY A 1 211 ? -12.751 11.348 -5.006 1.00 92.00 211 GLY A CA 1
ATOM 1576 C C . GLY A 1 211 ? -12.647 9.953 -4.385 1.00 92.00 211 GLY A C 1
ATOM 1577 O O . GLY A 1 211 ? -11.941 9.765 -3.395 1.00 92.00 211 GLY A O 1
ATOM 1578 N N . ASP A 1 212 ? -13.337 8.979 -4.967 1.00 89.81 212 ASP A N 1
ATOM 1579 C CA . ASP A 1 212 ? -13.459 7.642 -4.377 1.00 89.81 212 ASP A CA 1
ATOM 1580 C C . ASP A 1 212 ? -12.378 6.660 -4.851 1.00 89.81 212 ASP A C 1
ATOM 1582 O O . ASP A 1 212 ? -12.077 5.702 -4.147 1.00 89.81 212 ASP A O 1
ATOM 1586 N N . ASP A 1 213 ? -11.774 6.895 -6.018 1.00 93.38 213 ASP A N 1
ATOM 1587 C CA . ASP A 1 213 ? -10.916 5.928 -6.715 1.00 93.38 213 ASP A CA 1
ATOM 1588 C C . ASP A 1 213 ? -9.518 6.459 -7.060 1.00 93.38 213 ASP A C 1
ATOM 1590 O O . ASP A 1 213 ? -8.694 5.717 -7.600 1.00 93.38 213 ASP A O 1
ATOM 1594 N N . ARG A 1 214 ? -9.221 7.730 -6.759 1.00 95.75 214 ARG A N 1
ATOM 1595 C CA . ARG A 1 214 ? -7.961 8.376 -7.146 1.00 95.75 214 ARG A CA 1
ATOM 1596 C C . ARG A 1 214 ? -7.177 8.915 -5.968 1.00 95.75 214 ARG A C 1
ATOM 1598 O O . ARG A 1 214 ? -7.695 9.264 -4.908 1.00 95.75 214 ARG A O 1
ATOM 1605 N N . LEU A 1 215 ? -5.882 9.036 -6.215 1.00 97.44 215 LEU A N 1
ATOM 1606 C CA . LEU A 1 215 ? -4.896 9.574 -5.296 1.00 97.44 215 LEU A CA 1
ATOM 1607 C C . LEU A 1 215 ? -4.264 10.822 -5.899 1.00 97.44 215 LEU A C 1
ATOM 1609 O O . LEU A 1 215 ? -4.045 10.892 -7.105 1.00 97.44 215 LEU A O 1
ATOM 1613 N N . ARG A 1 216 ? -3.929 11.797 -5.058 1.00 97.50 216 ARG A N 1
ATOM 1614 C CA . ARG A 1 216 ? -3.063 12.918 -5.423 1.00 97.50 216 ARG A CA 1
ATOM 1615 C C . ARG A 1 216 ? -1.636 12.581 -5.064 1.00 97.50 216 ARG A C 1
ATOM 1617 O O . ARG A 1 216 ? -1.337 12.329 -3.897 1.00 97.50 216 ARG A O 1
ATOM 1624 N N . VAL A 1 217 ? -0.767 12.640 -6.062 1.00 98.31 217 VAL A N 1
ATOM 1625 C CA . VAL A 1 217 ? 0.669 12.422 -5.904 1.00 98.31 217 VAL A CA 1
ATOM 1626 C C . VAL A 1 217 ? 1.412 13.679 -6.322 1.00 98.31 217 VAL A C 1
ATOM 1628 O O . VAL A 1 217 ? 1.208 14.199 -7.422 1.00 98.31 217 VAL A O 1
ATOM 1631 N N . GLN A 1 218 ? 2.269 14.169 -5.433 1.00 98.12 218 GLN A N 1
ATOM 1632 C CA . GLN A 1 218 ? 3.246 15.194 -5.764 1.00 98.12 218 GLN A CA 1
ATOM 1633 C C . GLN A 1 218 ? 4.460 14.499 -6.375 1.00 98.12 218 GLN A C 1
ATOM 1635 O O . GLN A 1 218 ? 5.194 13.825 -5.660 1.00 98.12 218 GLN A O 1
ATOM 1640 N N . PHE A 1 219 ? 4.645 14.619 -7.688 1.00 98.06 219 PHE A N 1
ATOM 1641 C CA . PHE A 1 219 ? 5.818 14.069 -8.367 1.00 98.06 219 PHE A CA 1
ATOM 1642 C C . PHE A 1 219 ? 6.988 15.053 -8.312 1.00 98.06 219 PHE A C 1
ATOM 1644 O O . PHE A 1 219 ? 6.791 16.260 -8.452 1.00 98.06 219 PHE A O 1
ATOM 1651 N N . ASP A 1 220 ? 8.199 14.522 -8.154 1.00 96.12 220 ASP A N 1
ATOM 1652 C CA . ASP A 1 220 ? 9.439 15.298 -8.033 1.00 96.12 220 ASP A CA 1
ATOM 1653 C C . ASP A 1 220 ? 9.787 16.028 -9.339 1.00 96.12 220 ASP A C 1
ATOM 1655 O O . ASP A 1 220 ? 10.479 17.044 -9.335 1.00 96.12 220 ASP A O 1
ATOM 1659 N N . ARG A 1 221 ? 9.332 15.488 -10.478 1.00 95.31 221 ARG A N 1
ATOM 1660 C CA . ARG A 1 221 ? 9.521 16.068 -11.812 1.00 95.31 221 ARG A CA 1
ATOM 1661 C C . ARG A 1 221 ? 8.241 15.972 -12.628 1.00 95.31 221 ARG A C 1
ATOM 1663 O O . ARG A 1 221 ? 7.549 14.959 -12.601 1.00 95.31 221 ARG A O 1
ATOM 1670 N N . ARG A 1 222 ? 7.961 17.020 -13.395 1.00 97.44 222 ARG A N 1
ATOM 1671 C CA . ARG A 1 222 ? 6.779 17.141 -14.250 1.00 97.44 222 ARG A CA 1
ATOM 1672 C C . ARG A 1 222 ? 7.213 17.383 -15.688 1.00 97.44 222 ARG A C 1
ATOM 1674 O O . ARG A 1 222 ? 7.989 18.297 -15.952 1.00 97.44 222 ARG A O 1
ATOM 1681 N N . ALA A 1 223 ? 6.735 16.547 -16.605 1.00 97.00 223 ALA A N 1
ATOM 1682 C CA . ALA A 1 223 ? 7.068 16.639 -18.027 1.00 97.00 223 ALA A CA 1
ATOM 1683 C C . ALA A 1 223 ? 6.418 17.865 -18.695 1.00 97.00 223 ALA A C 1
ATOM 1685 O O . ALA A 1 223 ? 6.963 18.413 -19.648 1.00 97.00 223 ALA A O 1
ATOM 1686 N N . ASP A 1 224 ? 5.294 18.334 -18.151 1.00 96.06 224 ASP A N 1
ATOM 1687 C CA . ASP A 1 224 ? 4.585 19.543 -18.579 1.00 96.06 224 ASP A CA 1
ATOM 1688 C C . ASP A 1 224 ? 5.061 20.825 -17.869 1.00 96.06 224 ASP A C 1
ATOM 1690 O O . ASP A 1 224 ? 4.502 21.897 -18.096 1.00 96.06 224 ASP A O 1
ATOM 1694 N N . GLY A 1 225 ? 6.066 20.731 -16.989 1.00 95.81 225 GLY A N 1
ATOM 1695 C CA . GLY A 1 225 ? 6.596 21.862 -16.220 1.00 95.81 225 GLY A CA 1
ATOM 1696 C C . GLY A 1 225 ? 5.659 22.408 -15.134 1.00 95.81 225 GLY A C 1
ATOM 1697 O O . GLY A 1 225 ? 5.976 23.426 -14.525 1.00 95.81 225 GLY A O 1
ATOM 1698 N N . SER A 1 226 ? 4.513 21.767 -14.879 1.00 95.69 226 SER A N 1
ATOM 1699 C CA . SER A 1 226 ? 3.620 22.151 -13.781 1.00 95.69 226 SER A CA 1
ATOM 1700 C C . SER A 1 226 ? 4.239 21.825 -12.417 1.00 95.69 226 SER A C 1
ATOM 1702 O O . SER A 1 226 ? 5.082 20.944 -12.312 1.00 95.69 226 SER A O 1
ATOM 1704 N N . GLU A 1 227 ? 3.770 22.466 -11.347 1.00 94.75 227 GLU A N 1
ATOM 1705 C CA . GLU A 1 227 ? 4.085 22.072 -9.960 1.00 94.75 227 GLU A CA 1
ATOM 1706 C C . GLU A 1 227 ? 2.907 21.370 -9.270 1.00 94.75 227 GLU A C 1
ATOM 1708 O O . GLU A 1 227 ? 3.026 20.884 -8.145 1.00 94.75 227 GLU A O 1
ATOM 1713 N N . ASN A 1 228 ? 1.753 21.302 -9.941 1.00 95.81 228 ASN A N 1
ATOM 1714 C CA . ASN A 1 228 ? 0.547 20.737 -9.357 1.00 95.81 228 ASN A CA 1
ATOM 1715 C C . ASN A 1 228 ? 0.681 19.217 -9.139 1.00 95.81 228 ASN A C 1
ATOM 1717 O O . ASN A 1 228 ? 1.338 18.531 -9.926 1.00 95.81 228 ASN A O 1
ATOM 1721 N N . PRO A 1 229 ? -0.017 18.646 -8.144 1.00 97.56 229 PRO A N 1
ATOM 1722 C CA . PRO A 1 229 ? -0.113 17.197 -7.985 1.00 97.56 229 PRO A CA 1
ATOM 1723 C C . PRO A 1 229 ? -0.854 16.547 -9.162 1.00 97.56 229 PRO A C 1
ATOM 1725 O O . PRO A 1 229 ? -1.741 17.167 -9.756 1.00 97.56 229 PRO A O 1
ATOM 1728 N N . ILE A 1 230 ? -0.552 15.282 -9.460 1.00 98.19 230 ILE A N 1
ATOM 1729 C CA . ILE A 1 230 ? -1.308 14.470 -10.431 1.00 98.19 230 ILE A CA 1
ATOM 1730 C C . ILE A 1 230 ? -2.363 13.644 -9.691 1.00 98.19 230 ILE A C 1
ATOM 1732 O O . ILE A 1 230 ? -2.058 13.024 -8.673 1.00 98.19 230 ILE A O 1
ATOM 1736 N N . ASN A 1 231 ? -3.583 13.602 -10.233 1.00 97.69 231 ASN A N 1
ATOM 1737 C CA . ASN A 1 231 ? -4.604 12.633 -9.838 1.00 97.69 231 ASN A CA 1
ATOM 1738 C C . ASN A 1 231 ? -4.351 11.307 -10.568 1.00 97.69 231 ASN A C 1
ATOM 1740 O O . ASN A 1 231 ? -4.567 11.225 -11.777 1.00 97.69 231 ASN A O 1
ATOM 1744 N N . VAL A 1 232 ? -3.931 10.274 -9.849 1.00 97.75 232 VAL A N 1
ATOM 1745 C CA . VAL A 1 232 ? -3.597 8.956 -10.406 1.00 97.75 232 VAL A CA 1
ATOM 1746 C C . VAL A 1 232 ? -4.557 7.885 -9.905 1.00 97.75 232 VAL A C 1
ATOM 1748 O O . VAL A 1 232 ? -5.099 7.989 -8.803 1.00 97.75 232 VAL A O 1
ATOM 1751 N N . LEU A 1 233 ? -4.760 6.849 -10.714 1.00 96.94 233 LEU A N 1
ATOM 1752 C CA . LEU A 1 233 ? -5.340 5.593 -10.252 1.00 96.94 233 LEU A CA 1
ATOM 1753 C C . LEU A 1 233 ? -4.279 4.784 -9.487 1.00 96.94 233 LEU A C 1
ATOM 1755 O O . LEU A 1 233 ? -3.086 4.907 -9.782 1.00 96.94 233 LEU A O 1
ATOM 1759 N N . PRO A 1 234 ? -4.680 3.910 -8.550 1.00 96.12 234 PRO A N 1
ATOM 1760 C CA . PRO A 1 234 ? -3.728 3.217 -7.681 1.00 96.12 234 PRO A CA 1
ATOM 1761 C C . PRO A 1 234 ? -2.765 2.309 -8.450 1.00 96.12 234 PRO A C 1
ATOM 1763 O O . PRO A 1 234 ? -1.606 2.201 -8.080 1.00 96.12 234 PRO A O 1
ATOM 1766 N N . HIS A 1 235 ? -3.212 1.718 -9.564 1.00 95.25 235 HIS A N 1
ATOM 1767 C CA . HIS A 1 235 ? -2.384 0.853 -10.410 1.00 95.25 235 HIS A CA 1
ATOM 1768 C C . HIS A 1 235 ? -1.343 1.606 -11.259 1.00 95.25 235 HIS A C 1
ATOM 1770 O O . HIS A 1 235 ? -0.519 0.964 -11.904 1.00 95.25 235 HIS A O 1
ATOM 1776 N N . GLN A 1 236 ? -1.400 2.942 -11.322 1.00 97.31 236 GLN A N 1
ATOM 1777 C CA . GLN A 1 236 ? -0.461 3.760 -12.107 1.00 97.31 236 GLN A CA 1
ATOM 1778 C C . GLN A 1 236 ? 0.797 4.130 -11.315 1.00 97.31 236 GLN A C 1
ATOM 1780 O O . GLN A 1 236 ? 1.741 4.711 -11.855 1.00 97.31 236 GLN A O 1
ATOM 1785 N N . ILE A 1 237 ? 0.819 3.785 -10.029 1.00 97.50 237 ILE A N 1
ATOM 1786 C CA . ILE A 1 237 ? 1.935 4.004 -9.122 1.00 97.50 237 ILE A CA 1
ATOM 1787 C C . ILE A 1 237 ? 2.220 2.731 -8.330 1.00 97.50 237 ILE A C 1
ATOM 1789 O O . ILE A 1 237 ? 1.387 1.837 -8.224 1.00 97.50 237 ILE A O 1
ATOM 1793 N N . GLN A 1 238 ? 3.394 2.672 -7.718 1.00 95.69 238 GLN A N 1
ATOM 1794 C CA . GLN A 1 238 ? 3.703 1.677 -6.695 1.00 95.69 238 GLN A CA 1
ATOM 1795 C C . GLN A 1 238 ? 4.595 2.286 -5.608 1.00 95.69 238 GLN A C 1
ATOM 1797 O O . GLN A 1 238 ? 5.283 3.273 -5.894 1.00 95.69 238 GLN A O 1
ATOM 1802 N N . PRO A 1 239 ? 4.655 1.696 -4.397 1.00 95.38 239 PRO A N 1
ATOM 1803 C CA . PRO A 1 239 ? 5.648 2.067 -3.397 1.00 95.38 239 PRO A CA 1
ATOM 1804 C C . PRO A 1 239 ? 7.061 2.042 -3.979 1.00 95.38 239 PRO A C 1
ATOM 1806 O O . PRO A 1 239 ? 7.469 1.087 -4.650 1.00 95.38 239 PRO A O 1
ATOM 1809 N N . HIS A 1 240 ? 7.818 3.103 -3.728 1.00 95.50 240 HIS A N 1
ATOM 1810 C CA . HIS A 1 240 ? 9.182 3.206 -4.209 1.00 95.50 240 HIS A CA 1
ATOM 1811 C C . HIS A 1 240 ? 10.088 2.253 -3.421 1.00 95.50 240 HIS A C 1
ATOM 1813 O O . HIS A 1 240 ? 10.286 2.396 -2.215 1.00 95.50 240 HIS A O 1
ATOM 1819 N N . ARG A 1 241 ? 10.667 1.287 -4.132 1.00 94.88 241 ARG A N 1
ATOM 1820 C CA . ARG A 1 241 ? 11.665 0.352 -3.616 1.00 94.88 241 ARG A CA 1
ATOM 1821 C C . ARG A 1 241 ? 12.626 -0.044 -4.724 1.00 94.88 241 ARG A C 1
ATOM 1823 O O . ARG A 1 241 ? 12.285 0.037 -5.903 1.00 94.88 241 ARG A O 1
ATOM 1830 N N . LYS A 1 242 ? 13.787 -0.558 -4.327 1.00 95.44 242 LYS A N 1
ATOM 1831 C CA . LYS A 1 242 ? 14.660 -1.268 -5.256 1.00 95.44 242 LYS A CA 1
ATOM 1832 C C . LYS A 1 242 ? 13.995 -2.563 -5.715 1.00 95.44 242 LYS A C 1
ATOM 1834 O O . LYS A 1 242 ? 13.407 -3.292 -4.909 1.00 95.44 242 LYS A O 1
ATOM 1839 N N . LEU A 1 243 ? 14.091 -2.813 -7.011 1.00 95.75 243 LEU A N 1
ATOM 1840 C CA . LEU A 1 243 ? 13.738 -4.077 -7.630 1.00 95.75 243 LEU A CA 1
ATOM 1841 C C . LEU A 1 243 ? 14.902 -5.070 -7.503 1.00 95.75 243 LEU A C 1
ATOM 1843 O O . LEU A 1 243 ? 16.011 -4.704 -7.093 1.00 95.75 243 LEU A O 1
ATOM 1847 N N . LEU A 1 244 ? 14.660 -6.326 -7.878 1.00 94.56 244 LEU A N 1
ATOM 1848 C CA . LEU A 1 244 ? 15.685 -7.365 -7.997 1.00 94.56 244 LEU A CA 1
ATOM 1849 C C . LEU A 1 244 ? 16.952 -6.840 -8.668 1.00 94.56 244 LEU A C 1
ATOM 1851 O O . LEU A 1 244 ? 16.882 -6.197 -9.706 1.00 94.56 244 LEU A O 1
ATOM 1855 N N . GLY A 1 245 ? 18.117 -7.121 -8.083 1.00 93.12 245 GLY A N 1
ATOM 1856 C CA . GLY A 1 245 ? 19.400 -6.624 -8.591 1.00 93.12 245 GLY A CA 1
ATOM 1857 C C . GLY A 1 245 ? 19.706 -5.157 -8.268 1.00 93.12 245 GLY A C 1
ATOM 1858 O O . GLY A 1 245 ? 20.723 -4.651 -8.725 1.00 93.12 245 GLY A O 1
ATOM 1859 N N . GLY A 1 246 ? 18.871 -4.474 -7.477 1.00 95.25 246 GLY A N 1
ATOM 1860 C CA . GLY A 1 246 ? 19.101 -3.084 -7.065 1.00 95.25 246 GLY A CA 1
ATOM 1861 C C . GLY A 1 246 ? 18.627 -2.033 -8.074 1.00 95.25 246 GLY A C 1
ATOM 1862 O O . GLY A 1 246 ? 18.935 -0.847 -7.904 1.00 95.25 246 GLY A O 1
ATOM 1863 N N . TYR A 1 247 ? 17.879 -2.449 -9.098 1.00 96.31 247 TYR A N 1
ATOM 1864 C CA . TYR A 1 247 ? 17.365 -1.567 -10.144 1.00 96.31 247 TYR A CA 1
ATOM 1865 C C . TYR A 1 247 ? 16.171 -0.722 -9.667 1.00 96.31 247 TYR A C 1
ATOM 1867 O O . TYR A 1 247 ? 15.450 -1.112 -8.750 1.00 96.31 247 TYR A O 1
ATOM 1875 N N . ASP A 1 248 ? 15.951 0.433 -10.290 1.00 96.12 248 ASP A N 1
ATOM 1876 C CA . ASP A 1 248 ? 14.752 1.264 -10.111 1.00 96.12 248 ASP A CA 1
ATOM 1877 C C . ASP A 1 248 ? 13.768 1.086 -11.284 1.00 96.12 248 ASP A C 1
ATOM 1879 O O . ASP A 1 248 ? 14.163 0.802 -12.416 1.00 96.12 248 ASP A O 1
ATOM 1883 N N . VAL A 1 249 ? 12.472 1.308 -11.036 1.00 97.31 249 VAL A N 1
ATOM 1884 C CA . VAL A 1 249 ? 11.481 1.464 -12.117 1.00 97.31 249 VAL A CA 1
ATOM 1885 C C . VAL A 1 249 ? 11.863 2.665 -12.982 1.00 97.31 249 VAL A C 1
ATOM 1887 O O . VAL A 1 249 ? 12.221 3.721 -12.465 1.00 97.31 249 VAL A O 1
ATOM 1890 N N . GLY A 1 250 ? 11.783 2.506 -14.301 1.00 95.94 250 GLY A N 1
ATOM 1891 C CA . GLY A 1 250 ? 12.202 3.504 -15.281 1.00 95.94 250 GLY A CA 1
ATOM 1892 C C . GLY A 1 250 ? 13.718 3.606 -15.470 1.00 95.94 250 GLY A C 1
ATOM 1893 O O . GLY A 1 250 ? 14.166 4.420 -16.275 1.00 95.94 250 GLY A O 1
ATOM 1894 N N . GLN A 1 251 ? 14.526 2.796 -14.773 1.00 96.38 251 GLN A N 1
ATOM 1895 C CA . GLN A 1 251 ? 15.975 2.825 -14.944 1.00 96.38 251 GLN A CA 1
ATOM 1896 C C . GLN A 1 251 ? 16.374 2.350 -16.343 1.00 96.38 251 GLN A C 1
ATOM 1898 O O . GLN A 1 251 ? 15.904 1.314 -16.825 1.00 96.38 251 GLN A O 1
ATOM 1903 N N . ARG A 1 252 ? 17.286 3.098 -16.969 1.00 97.00 252 ARG A N 1
ATOM 1904 C CA . ARG A 1 252 ? 17.898 2.732 -18.244 1.00 97.00 252 ARG A CA 1
ATOM 1905 C C . ARG A 1 252 ? 18.961 1.661 -18.043 1.00 97.00 252 ARG A C 1
ATOM 1907 O O . ARG A 1 252 ? 19.813 1.750 -17.156 1.00 97.00 252 ARG A O 1
ATOM 1914 N N . VAL A 1 253 ? 18.886 0.633 -18.873 1.00 98.00 253 VAL A N 1
ATOM 1915 C CA . VAL A 1 253 ? 19.774 -0.529 -18.846 1.00 98.00 253 VAL A CA 1
ATOM 1916 C C . VAL A 1 253 ? 20.188 -0.895 -20.260 1.00 98.00 253 VAL A C 1
ATOM 1918 O O . VAL A 1 253 ? 19.520 -0.520 -21.217 1.00 98.00 253 VAL A O 1
ATOM 1921 N N . ALA A 1 254 ? 21.261 -1.664 -20.396 1.00 98.31 254 ALA A N 1
ATOM 1922 C CA . ALA A 1 254 ? 21.612 -2.327 -21.644 1.00 98.31 254 ALA A CA 1
ATOM 1923 C C . ALA A 1 254 ? 21.679 -3.839 -21.446 1.00 98.31 254 ALA A C 1
ATOM 1925 O O . ALA A 1 254 ? 22.047 -4.307 -20.367 1.00 98.31 254 ALA A O 1
ATOM 1926 N N . ALA A 1 255 ? 21.359 -4.600 -22.491 1.00 98.25 255 ALA A N 1
ATOM 1927 C CA . ALA A 1 255 ? 21.582 -6.039 -22.505 1.00 98.25 255 ALA A CA 1
ATOM 1928 C C . ALA A 1 255 ? 23.082 -6.326 -22.307 1.00 98.25 255 ALA A C 1
ATOM 1930 O O . ALA A 1 255 ? 23.924 -5.785 -23.026 1.00 98.25 255 ALA A O 1
ATOM 1931 N N . SER A 1 256 ? 23.425 -7.162 -21.331 1.00 97.88 256 SER A N 1
ATOM 1932 C CA . SER A 1 256 ? 24.817 -7.554 -21.051 1.00 97.88 256 SER A CA 1
ATOM 1933 C C . SER A 1 256 ? 25.328 -8.622 -22.023 1.00 97.88 256 SER A C 1
ATOM 1935 O O . SER A 1 256 ? 26.533 -8.823 -22.154 1.00 97.88 256 SER A O 1
ATOM 1937 N N . GLN A 1 257 ? 24.408 -9.308 -22.700 1.00 97.56 257 GLN A N 1
ATOM 1938 C CA . GLN A 1 257 ? 24.663 -10.376 -23.662 1.00 97.56 257 GLN A CA 1
ATOM 1939 C C . GLN A 1 257 ? 23.524 -10.449 -24.685 1.00 97.56 257 GLN A C 1
ATOM 1941 O O . GLN A 1 257 ? 22.487 -9.806 -24.511 1.00 97.56 257 GLN A O 1
ATOM 1946 N N . ASP A 1 258 ? 23.706 -11.239 -25.742 1.00 97.81 258 ASP A N 1
ATOM 1947 C CA . ASP A 1 258 ? 22.612 -11.564 -26.656 1.00 97.81 258 ASP A CA 1
ATOM 1948 C C . ASP A 1 258 ? 21.541 -12.371 -25.906 1.00 97.81 258 ASP A C 1
ATOM 1950 O O . ASP A 1 258 ? 21.851 -13.334 -25.201 1.00 97.81 258 ASP A O 1
ATOM 1954 N N . LEU A 1 259 ? 20.276 -11.969 -26.043 1.00 97.38 259 LEU A N 1
ATOM 1955 C CA . LEU A 1 259 ? 19.145 -12.608 -25.370 1.00 97.38 259 LEU A CA 1
ATOM 1956 C C . LEU A 1 259 ? 18.346 -13.437 -26.366 1.00 97.38 259 LEU A C 1
ATOM 1958 O O . LEU A 1 259 ? 18.018 -12.961 -27.455 1.00 97.38 259 LEU A O 1
ATOM 1962 N N . PHE A 1 260 ? 17.983 -14.650 -25.963 1.00 95.56 260 PHE A N 1
ATOM 19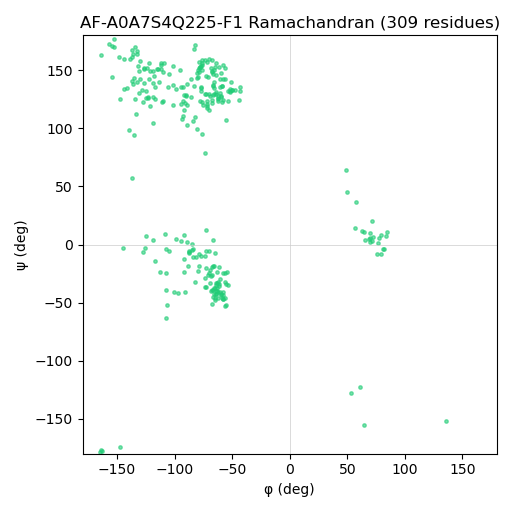63 C CA . PHE A 1 260 ? 17.316 -15.633 -26.810 1.00 95.56 260 PHE A CA 1
ATOM 1964 C C . PHE A 1 260 ? 16.031 -16.143 -26.156 1.00 95.56 260 PHE A C 1
ATOM 1966 O O . PHE A 1 260 ? 15.922 -16.208 -24.932 1.00 95.56 260 PHE A O 1
ATOM 1973 N N . ALA A 1 261 ? 15.070 -16.552 -26.982 1.00 93.00 261 ALA A N 1
ATOM 1974 C CA . ALA A 1 261 ? 14.023 -17.481 -26.575 1.00 93.00 261 ALA A CA 1
ATOM 1975 C C . ALA A 1 261 ? 14.103 -18.698 -27.488 1.00 93.00 261 ALA A C 1
ATOM 1977 O O . ALA A 1 261 ? 13.954 -18.579 -28.706 1.00 93.00 261 ALA A O 1
ATOM 1978 N N . ASN A 1 262 ? 14.353 -19.864 -26.891 1.00 89.44 262 ASN A N 1
ATOM 1979 C CA . ASN A 1 262 ? 14.799 -21.045 -27.629 1.00 89.44 262 ASN A CA 1
ATOM 1980 C C . ASN A 1 262 ? 16.040 -20.676 -28.471 1.00 89.44 262 ASN A C 1
ATOM 1982 O O . ASN A 1 262 ? 16.964 -20.068 -27.937 1.00 89.44 262 ASN A O 1
ATOM 1986 N N . ASP A 1 263 ? 16.037 -20.961 -29.773 1.00 91.50 263 ASP A N 1
ATOM 1987 C CA . ASP A 1 263 ? 17.167 -20.679 -30.670 1.00 91.50 263 ASP A CA 1
ATOM 1988 C C . ASP A 1 263 ? 17.053 -19.335 -31.414 1.00 91.50 263 ASP A C 1
ATOM 1990 O O . ASP A 1 263 ? 17.899 -18.997 -32.244 1.00 91.50 263 ASP A O 1
ATOM 1994 N N . GLN A 1 264 ? 16.007 -18.546 -31.145 1.00 94.50 264 GLN A N 1
ATOM 1995 C CA . GLN A 1 264 ? 15.805 -17.259 -31.803 1.00 94.50 264 GLN A CA 1
ATOM 1996 C C . GLN A 1 264 ? 16.388 -16.124 -30.960 1.00 94.50 264 GLN A C 1
ATOM 1998 O O . GLN A 1 264 ? 15.957 -15.886 -29.829 1.00 94.50 264 GLN A O 1
ATOM 2003 N N . MET A 1 265 ? 17.339 -15.384 -31.535 1.00 96.25 265 MET A N 1
ATOM 2004 C CA . MET A 1 265 ? 17.847 -14.150 -30.938 1.00 96.25 265 MET A CA 1
ATOM 2005 C C . MET A 1 265 ? 16.742 -13.097 -30.921 1.00 96.25 265 MET A C 1
ATOM 2007 O O . MET A 1 265 ? 16.128 -12.799 -31.945 1.00 96.25 265 MET A O 1
ATOM 2011 N N . LEU A 1 266 ? 16.524 -12.512 -29.752 1.00 97.56 266 LEU A N 1
ATOM 2012 C CA . LEU A 1 266 ? 15.490 -11.523 -29.508 1.00 97.56 266 LEU A CA 1
ATOM 2013 C C . LEU A 1 266 ? 16.058 -10.114 -29.345 1.00 97.56 266 LEU A C 1
ATOM 2015 O O . LEU A 1 266 ? 15.467 -9.147 -29.823 1.00 97.56 266 LEU A O 1
ATOM 2019 N N . VAL A 1 267 ? 17.197 -9.990 -28.663 1.00 97.81 267 VAL A N 1
ATOM 2020 C CA . VAL A 1 267 ? 17.853 -8.715 -28.343 1.00 97.81 267 VAL A CA 1
ATOM 2021 C C . VAL A 1 267 ? 19.358 -8.904 -28.488 1.00 97.81 267 VAL A C 1
ATOM 2023 O O . VAL A 1 267 ? 19.894 -9.901 -28.012 1.00 97.81 267 VAL A O 1
ATOM 2026 N N . ARG A 1 268 ? 20.038 -7.955 -29.138 1.00 97.69 268 ARG A N 1
ATOM 2027 C CA . ARG A 1 268 ? 21.504 -7.958 -29.239 1.00 97.69 268 ARG A CA 1
ATOM 2028 C C . ARG A 1 268 ? 22.136 -7.396 -27.971 1.00 97.69 268 ARG A C 1
ATOM 2030 O O . ARG A 1 268 ? 21.596 -6.459 -27.380 1.00 97.69 268 ARG A O 1
ATOM 2037 N N . SER A 1 269 ? 23.309 -7.893 -27.608 1.00 97.88 269 SER A N 1
ATOM 2038 C CA . SER A 1 269 ? 24.142 -7.310 -26.560 1.00 97.88 269 SER A CA 1
ATOM 2039 C C . SER A 1 269 ? 24.345 -5.809 -26.792 1.00 97.88 269 SER A C 1
ATOM 2041 O O . SER A 1 269 ? 24.490 -5.348 -27.926 1.00 97.88 269 SER A O 1
ATOM 2043 N N . GLY A 1 270 ? 24.303 -5.033 -25.711 1.00 97.38 270 GLY A N 1
ATOM 2044 C CA . GLY A 1 270 ? 24.385 -3.575 -25.736 1.00 97.38 270 GLY A CA 1
ATOM 2045 C C . GLY A 1 270 ? 23.085 -2.856 -26.102 1.00 97.38 270 GLY A C 1
ATOM 2046 O O . GLY A 1 270 ? 23.039 -1.640 -25.953 1.00 97.38 270 GLY A O 1
ATOM 2047 N N . THR A 1 271 ? 22.030 -3.560 -26.532 1.00 98.06 271 THR A N 1
ATOM 2048 C CA . THR A 1 271 ? 20.732 -2.921 -26.806 1.00 98.06 271 THR A CA 1
ATOM 2049 C C . THR A 1 271 ? 20.174 -2.319 -25.525 1.00 98.06 271 THR A C 1
ATOM 2051 O O . THR A 1 271 ? 20.045 -3.017 -24.516 1.00 98.06 271 THR A O 1
ATOM 2054 N N . GLU A 1 272 ? 19.836 -1.035 -25.572 1.00 98.25 272 GLU A N 1
ATOM 2055 C CA . GLU A 1 272 ? 19.271 -0.336 -24.428 1.00 98.25 272 GLU A CA 1
ATOM 2056 C C . GLU A 1 272 ? 17.798 -0.681 -24.198 1.00 98.25 272 GLU A C 1
ATOM 2058 O O . GLU A 1 272 ? 17.076 -1.131 -25.092 1.00 98.25 272 GLU A O 1
ATOM 2063 N N . GLY A 1 273 ? 17.349 -0.458 -22.973 1.00 97.44 273 GLY A N 1
ATOM 2064 C CA . GLY A 1 273 ? 15.971 -0.626 -22.565 1.00 97.44 273 GLY A CA 1
ATOM 2065 C C . GLY A 1 273 ? 15.682 0.046 -21.235 1.00 97.44 273 GLY A C 1
ATOM 2066 O O . GLY A 1 273 ? 16.547 0.663 -20.611 1.00 97.44 273 GLY A O 1
ATOM 2067 N N . THR A 1 274 ? 14.441 -0.107 -20.795 1.00 97.56 274 THR A N 1
ATOM 2068 C CA . THR A 1 274 ? 13.926 0.483 -19.563 1.00 97.56 274 THR A CA 1
ATOM 2069 C C . THR A 1 274 ? 13.341 -0.600 -18.663 1.00 97.56 274 THR A C 1
ATOM 2071 O O . THR A 1 274 ? 12.553 -1.439 -19.109 1.00 97.56 274 THR A O 1
ATOM 2074 N N . VAL A 1 275 ? 13.719 -0.587 -17.386 1.00 97.69 275 VAL A N 1
ATOM 2075 C CA . VAL A 1 275 ? 13.173 -1.487 -16.361 1.00 97.69 275 VAL A CA 1
ATOM 2076 C C . VAL A 1 275 ? 11.752 -1.051 -15.992 1.00 97.69 275 VAL A C 1
ATOM 2078 O O . VAL A 1 275 ? 11.527 0.112 -15.674 1.00 97.69 275 VAL A O 1
ATOM 2081 N N . HIS A 1 276 ? 10.791 -1.974 -16.005 1.00 96.19 276 HIS A N 1
ATOM 2082 C CA . HIS A 1 276 ? 9.389 -1.695 -15.672 1.00 96.19 276 HIS A CA 1
ATOM 2083 C C . HIS A 1 276 ? 8.982 -2.243 -14.302 1.00 96.19 276 HIS A C 1
ATOM 2085 O O . HIS A 1 276 ? 8.423 -1.511 -13.491 1.00 96.19 276 HIS A O 1
ATOM 2091 N N . SER A 1 277 ? 9.228 -3.526 -14.042 1.00 95.00 277 SER A N 1
ATOM 2092 C CA . SER A 1 277 ? 8.737 -4.204 -12.837 1.00 95.00 277 SER A CA 1
ATOM 2093 C C . SER A 1 277 ? 9.491 -5.510 -12.571 1.00 95.00 277 SER A C 1
ATOM 2095 O O . SER A 1 277 ? 10.418 -5.870 -13.296 1.00 95.00 277 SER A O 1
ATOM 2097 N N . GLU A 1 278 ? 9.100 -6.231 -11.523 1.00 95.38 278 GLU A N 1
ATOM 2098 C CA . GLU A 1 278 ? 9.497 -7.622 -11.296 1.00 95.38 278 GLU A CA 1
ATOM 2099 C C . GLU A 1 278 ? 8.445 -8.563 -11.892 1.00 95.38 278 GLU A C 1
ATOM 2101 O O . GLU A 1 278 ? 7.244 -8.354 -11.718 1.00 95.38 278 GLU A O 1
ATOM 2106 N N . TYR A 1 279 ? 8.898 -9.605 -12.587 1.00 95.88 279 TYR A N 1
ATOM 2107 C CA . TYR A 1 279 ? 8.040 -10.683 -13.083 1.00 95.88 279 TYR A CA 1
ATOM 2108 C C . TYR A 1 279 ? 7.930 -11.826 -12.067 1.00 95.88 279 TYR A C 1
ATOM 2110 O O . TYR A 1 279 ? 6.859 -12.393 -11.865 1.00 95.88 279 TYR A O 1
ATOM 2118 N N . SER A 1 280 ? 9.053 -12.171 -11.435 1.00 95.19 280 SER A N 1
ATOM 2119 C CA . SER A 1 280 ? 9.158 -13.177 -10.375 1.00 95.19 280 SER A CA 1
ATOM 2120 C C . SER A 1 280 ? 10.261 -12.768 -9.398 1.00 95.19 280 SER A C 1
ATOM 2122 O O . SER A 1 280 ? 10.853 -11.708 -9.560 1.00 95.19 280 SER A O 1
ATOM 2124 N N . ASP A 1 281 ? 10.585 -13.623 -8.434 1.00 91.94 281 ASP A N 1
ATOM 2125 C CA . ASP A 1 281 ? 11.723 -13.507 -7.508 1.00 91.94 281 ASP A CA 1
ATOM 2126 C C . ASP A 1 281 ? 13.120 -13.589 -8.164 1.00 91.94 281 ASP A C 1
ATOM 2128 O O . ASP A 1 281 ? 14.127 -13.333 -7.505 1.00 91.94 281 ASP A O 1
ATOM 2132 N N . ALA A 1 282 ? 13.196 -13.906 -9.459 1.00 95.12 282 ALA A N 1
ATOM 2133 C CA . ALA A 1 282 ? 14.447 -14.064 -10.200 1.00 95.12 282 ALA A CA 1
ATOM 2134 C C . ALA A 1 282 ? 14.516 -13.238 -11.497 1.00 95.12 282 ALA A C 1
ATOM 2136 O O . ALA A 1 282 ? 15.560 -13.224 -12.156 1.00 95.12 282 ALA A O 1
ATOM 2137 N N . ARG A 1 283 ? 13.421 -12.575 -11.901 1.00 97.56 283 ARG A N 1
ATOM 2138 C CA . ARG A 1 283 ? 13.326 -11.892 -13.201 1.00 97.56 283 ARG A CA 1
ATOM 2139 C C . ARG A 1 283 ? 12.688 -10.509 -13.114 1.00 97.56 283 ARG A C 1
ATOM 2141 O O . ARG A 1 283 ? 11.659 -10.318 -12.471 1.00 97.56 283 ARG A O 1
ATOM 2148 N N . LEU A 1 284 ? 13.276 -9.576 -13.850 1.00 97.69 284 LEU A N 1
ATOM 2149 C CA . LEU A 1 284 ? 12.794 -8.231 -14.136 1.00 97.69 284 LEU A CA 1
ATOM 2150 C C . LEU A 1 284 ? 12.046 -8.204 -15.467 1.00 97.69 284 LEU A C 1
ATOM 2152 O O . LEU A 1 284 ? 12.400 -8.932 -16.389 1.00 97.69 284 LEU A O 1
ATOM 2156 N N . VAL A 1 285 ? 11.077 -7.306 -15.588 1.00 97.75 285 VAL A N 1
ATOM 2157 C CA . VAL A 1 285 ? 10.445 -6.934 -16.854 1.00 97.75 285 VAL A CA 1
ATOM 2158 C C . VAL A 1 285 ? 11.198 -5.737 -17.430 1.00 97.75 285 VAL A C 1
ATOM 2160 O O . VAL A 1 285 ? 11.200 -4.660 -16.833 1.00 97.75 285 VAL A O 1
ATOM 2163 N N . VAL A 1 286 ? 11.830 -5.909 -18.590 1.00 98.00 286 VAL A N 1
ATOM 2164 C CA . VAL A 1 286 ? 12.584 -4.859 -19.292 1.00 98.00 286 VAL A CA 1
ATOM 2165 C C . VAL A 1 286 ? 12.035 -4.681 -20.698 1.00 98.00 286 VAL A C 1
ATOM 2167 O O . VAL A 1 286 ? 11.944 -5.635 -21.472 1.00 98.00 286 VAL A O 1
ATOM 2170 N N . LYS A 1 287 ? 11.685 -3.444 -21.048 1.00 97.69 287 LYS A N 1
ATOM 2171 C CA . LYS A 1 287 ? 11.306 -3.078 -22.412 1.00 97.69 287 LYS A CA 1
ATOM 2172 C C . LYS A 1 287 ? 12.540 -2.565 -23.142 1.00 97.69 287 LYS A C 1
ATOM 2174 O O . LYS A 1 287 ? 13.022 -1.482 -22.831 1.00 97.69 287 LYS A O 1
ATOM 2179 N N . PHE A 1 288 ? 13.056 -3.356 -24.076 1.00 97.94 288 PHE A N 1
ATOM 2180 C CA . PHE A 1 288 ? 14.182 -2.956 -24.919 1.00 97.94 288 PHE A CA 1
ATOM 2181 C C . PHE A 1 288 ? 13.714 -2.047 -26.055 1.00 97.94 288 PHE A C 1
ATOM 2183 O O . PHE A 1 288 ? 12.636 -2.255 -26.613 1.00 97.94 288 PHE A O 1
ATOM 2190 N N . ASP A 1 289 ? 14.540 -1.067 -26.409 1.00 96.69 289 ASP A N 1
ATOM 2191 C CA . ASP A 1 289 ? 14.242 -0.080 -27.452 1.00 96.69 289 ASP A CA 1
ATOM 2192 C C . ASP A 1 289 ? 14.212 -0.709 -28.850 1.00 96.69 289 ASP A C 1
ATOM 2194 O O . ASP A 1 289 ? 13.532 -0.219 -29.751 1.00 96.69 289 ASP A O 1
ATOM 2198 N N . ALA A 1 290 ? 14.954 -1.804 -29.029 1.00 96.06 290 ALA A N 1
ATOM 2199 C CA . ALA A 1 290 ? 15.015 -2.554 -30.270 1.00 96.06 290 ALA A CA 1
ATOM 2200 C C . ALA A 1 290 ? 14.919 -4.060 -30.021 1.00 96.06 290 ALA A C 1
ATOM 2202 O O . ALA 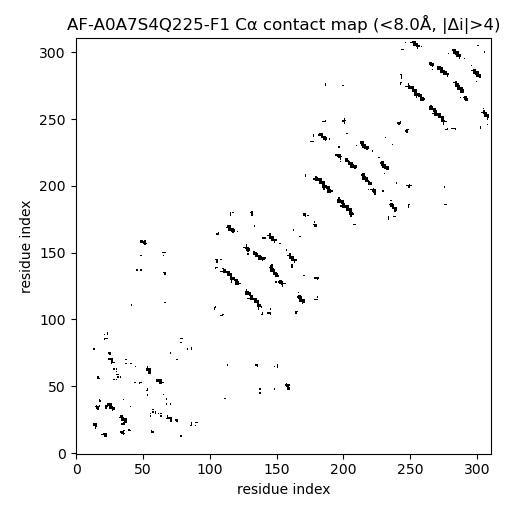A 1 290 ? 15.458 -4.613 -29.059 1.00 96.06 290 ALA A O 1
ATOM 2203 N N . ARG A 1 291 ? 14.235 -4.730 -30.944 1.00 96.38 291 ARG A N 1
ATOM 2204 C CA . ARG A 1 291 ? 13.923 -6.154 -30.899 1.00 96.38 291 ARG A CA 1
ATOM 2205 C C . ARG A 1 291 ? 14.204 -6.768 -32.259 1.00 96.38 291 ARG A C 1
ATOM 2207 O O . ARG A 1 291 ? 13.699 -6.283 -33.267 1.00 96.38 291 ARG A O 1
ATOM 2214 N N . VAL A 1 292 ? 15.022 -7.818 -32.294 1.00 95.69 292 VAL A N 1
ATOM 2215 C CA . VAL A 1 292 ? 15.409 -8.509 -33.538 1.00 95.69 292 VAL A CA 1
ATOM 2216 C C . VAL A 1 292 ? 14.189 -9.147 -34.205 1.00 95.69 292 VAL A C 1
ATOM 2218 O O . VAL A 1 292 ? 14.094 -9.175 -35.427 1.00 95.69 292 VAL A O 1
ATOM 2221 N N . ASP A 1 293 ? 13.232 -9.606 -33.402 1.00 91.75 293 ASP A N 1
ATOM 2222 C CA . ASP A 1 293 ? 11.961 -10.174 -33.852 1.00 91.75 293 ASP A CA 1
ATOM 2223 C C . ASP A 1 293 ? 10.868 -9.122 -34.124 1.00 91.75 293 ASP A C 1
ATOM 2225 O O . ASP A 1 293 ? 9.747 -9.485 -34.470 1.00 91.75 293 ASP A O 1
ATOM 2229 N N . GLY A 1 294 ? 11.161 -7.826 -33.950 1.00 92.81 294 GLY A N 1
ATOM 2230 C CA . GLY A 1 294 ? 10.206 -6.729 -34.145 1.00 92.81 294 GLY A CA 1
ATOM 2231 C C . GLY A 1 294 ? 9.075 -6.654 -33.111 1.00 92.81 294 GLY A C 1
ATOM 2232 O O . GLY A 1 294 ? 8.179 -5.823 -33.254 1.00 92.81 294 GLY A O 1
ATOM 2233 N N . SER A 1 295 ? 9.089 -7.499 -32.075 1.00 93.38 295 SER A N 1
ATOM 2234 C CA . SER A 1 295 ? 8.060 -7.495 -31.033 1.00 93.38 295 SER A CA 1
ATOM 2235 C C . SER A 1 295 ? 8.120 -6.204 -30.204 1.00 93.38 295 SER A C 1
ATOM 2237 O O . SER A 1 295 ? 9.208 -5.798 -29.810 1.00 93.38 295 SER A O 1
ATOM 2239 N N . PRO A 1 296 ? 6.989 -5.560 -29.870 1.00 92.00 296 PRO A N 1
ATOM 2240 C CA . PRO A 1 296 ? 6.972 -4.384 -28.995 1.00 92.00 296 PRO A CA 1
ATOM 2241 C C . PRO A 1 296 ? 6.965 -4.743 -27.499 1.00 92.00 296 PRO A C 1
ATOM 2243 O O . PRO A 1 296 ? 6.963 -3.853 -26.642 1.00 92.00 296 PRO A O 1
ATOM 2246 N N . ASN A 1 297 ? 6.887 -6.037 -27.178 1.00 94.50 297 ASN A N 1
ATOM 2247 C CA . ASN A 1 297 ? 6.668 -6.517 -25.821 1.00 94.50 297 ASN A CA 1
ATOM 2248 C C . ASN A 1 297 ? 7.955 -6.483 -24.992 1.00 94.50 297 ASN A C 1
ATOM 2250 O O . ASN A 1 297 ? 9.057 -6.716 -25.492 1.00 94.50 297 ASN A O 1
ATOM 2254 N N . ALA A 1 298 ? 7.791 -6.250 -23.692 1.00 96.38 298 ALA A N 1
ATOM 2255 C CA . ALA A 1 298 ? 8.877 -6.374 -22.732 1.00 96.38 298 ALA A CA 1
ATOM 2256 C C . ALA A 1 298 ? 9.326 -7.837 -22.562 1.00 96.38 298 ALA A C 1
ATOM 2258 O O . ALA A 1 298 ? 8.581 -8.777 -22.848 1.00 96.38 298 ALA A O 1
ATOM 2259 N N . LEU A 1 299 ? 10.552 -8.019 -22.069 1.00 97.38 299 LEU A N 1
ATOM 2260 C CA . LEU A 1 299 ? 11.124 -9.314 -21.726 1.00 97.38 299 LEU A CA 1
ATOM 2261 C C . LEU A 1 299 ? 11.292 -9.510 -20.232 1.00 97.38 299 LEU A C 1
ATOM 2263 O O . LEU A 1 299 ? 11.655 -8.585 -19.514 1.00 97.38 299 LEU A O 1
ATOM 2267 N N . ASN A 1 300 ? 11.169 -10.770 -19.822 1.00 97.62 300 ASN A N 1
ATOM 2268 C CA . ASN A 1 300 ? 11.524 -11.217 -18.487 1.00 97.62 300 ASN A CA 1
ATOM 2269 C C . ASN A 1 300 ? 12.996 -11.637 -18.467 1.00 97.62 300 ASN A C 1
ATOM 2271 O O . ASN A 1 300 ? 13.332 -12.730 -18.926 1.00 97.62 300 ASN A O 1
ATOM 2275 N N . VAL A 1 301 ? 13.865 -10.797 -17.922 1.00 97.75 301 VAL A N 1
ATOM 2276 C CA . VAL A 1 301 ? 15.320 -11.002 -17.875 1.00 97.75 301 VAL A CA 1
ATOM 2277 C C . VAL A 1 301 ? 15.801 -11.143 -16.438 1.00 97.75 301 VAL A C 1
ATOM 2279 O O . VAL A 1 301 ? 15.207 -10.598 -15.515 1.00 97.75 301 VAL A O 1
ATOM 2282 N N . THR A 1 302 ? 16.875 -11.880 -16.218 1.00 97.56 302 THR A N 1
ATOM 2283 C CA . THR A 1 302 ? 17.560 -11.917 -14.924 1.00 97.56 302 THR A CA 1
ATOM 2284 C C . THR A 1 302 ? 18.388 -10.641 -14.725 1.00 97.56 302 THR A C 1
ATOM 2286 O O . THR A 1 302 ? 18.825 -10.032 -15.703 1.00 97.56 302 THR A O 1
ATOM 2289 N N . PRO A 1 303 ? 18.687 -10.239 -13.478 1.00 97.06 303 PRO A N 1
ATOM 2290 C CA . PRO A 1 303 ? 19.546 -9.083 -13.221 1.00 97.06 303 PRO A CA 1
ATOM 2291 C C . PRO A 1 303 ? 20.943 -9.145 -13.859 1.00 97.06 303 PRO A C 1
ATOM 2293 O O . PRO A 1 303 ? 21.536 -8.097 -14.079 1.00 97.06 303 PRO A O 1
ATOM 2296 N N . ALA A 1 304 ? 21.466 -10.344 -14.147 1.00 96.56 304 ALA A N 1
ATOM 2297 C CA . ALA A 1 304 ? 22.766 -10.538 -14.796 1.00 96.56 304 ALA A CA 1
ATOM 2298 C C . ALA A 1 304 ? 22.717 -10.346 -16.325 1.00 96.56 304 ALA A C 1
ATOM 2300 O O . ALA A 1 304 ? 23.735 -10.053 -16.949 1.00 96.56 304 ALA A O 1
ATOM 2301 N N . GLU A 1 305 ? 21.537 -10.491 -16.934 1.00 97.81 305 GLU A N 1
ATOM 2302 C CA . GLU A 1 305 ? 21.320 -10.316 -18.378 1.00 97.81 305 GLU A CA 1
ATOM 2303 C C . GLU A 1 305 ? 21.267 -8.842 -18.797 1.00 97.81 305 GLU A C 1
ATOM 2305 O O . GLU A 1 305 ? 21.306 -8.534 -19.990 1.00 97.81 305 GLU A O 1
ATOM 2310 N N . VAL A 1 306 ? 21.212 -7.927 -17.830 1.00 98.12 306 VAL A N 1
ATOM 2311 C CA . VAL A 1 306 ? 21.224 -6.482 -18.048 1.00 98.12 306 VAL A CA 1
ATOM 2312 C C . VAL A 1 306 ? 22.266 -5.809 -17.167 1.00 98.12 306 VAL A C 1
ATOM 2314 O O . VAL A 1 306 ? 22.684 -6.347 -16.144 1.00 98.12 306 VAL A O 1
ATOM 2317 N N . ARG A 1 307 ? 22.698 -4.620 -17.574 1.00 97.19 307 ARG A N 1
ATOM 2318 C CA . ARG A 1 307 ? 23.567 -3.745 -16.787 1.00 97.19 307 ARG A CA 1
ATOM 2319 C C . ARG A 1 307 ? 22.983 -2.346 -16.741 1.00 97.19 307 ARG A C 1
ATOM 2321 O O . ARG A 1 307 ? 22.436 -1.874 -17.738 1.00 97.19 307 ARG A O 1
ATOM 2328 N N . ALA A 1 308 ? 23.121 -1.687 -15.597 1.00 96.25 308 ALA A N 1
ATOM 2329 C CA . ALA A 1 308 ? 22.769 -0.282 -15.457 1.00 96.25 308 ALA A CA 1
ATOM 2330 C C . ALA A 1 308 ? 23.577 0.569 -16.445 1.00 96.25 308 ALA A C 1
ATOM 2332 O O . ALA A 1 308 ? 24.784 0.370 -16.599 1.00 96.25 308 ALA A O 1
ATOM 2333 N N . LEU A 1 309 ? 22.904 1.511 -17.101 1.00 93.75 309 LEU A N 1
ATOM 2334 C CA . LEU A 1 309 ? 23.576 2.612 -17.776 1.00 93.75 309 LEU A CA 1
ATOM 2335 C C . LEU A 1 309 ? 23.810 3.701 -16.729 1.00 93.75 309 LEU A C 1
ATOM 2337 O O . LEU A 1 309 ? 22.884 4.061 -15.999 1.00 93.75 309 LEU A O 1
ATOM 2341 N N . GLU A 1 310 ? 25.057 4.152 -16.594 1.00 78.12 310 GLU A N 1
ATOM 2342 C CA . GLU A 1 310 ? 25.345 5.300 -15.737 1.00 78.12 310 GLU A CA 1
ATOM 2343 C C . GLU A 1 310 ? 24.674 6.553 -16.330 1.00 78.12 310 GLU A C 1
ATOM 2345 O O . GLU A 1 310 ? 24.610 6.671 -17.559 1.00 78.12 310 GLU A O 1
ATOM 2350 N N . PRO A 1 311 ? 24.102 7.421 -15.478 1.00 58.56 311 PRO A N 1
ATOM 2351 C CA . PRO A 1 311 ? 23.387 8.621 -15.905 1.00 58.56 311 PRO A CA 1
ATOM 2352 C C . PRO A 1 311 ? 24.286 9.679 -16.553 1.00 58.56 311 PRO A C 1
ATOM 2354 O O . PRO A 1 311 ? 25.490 9.743 -16.214 1.00 58.56 311 PRO A O 1
#

Organism: NCBI:txid311494

Sequence (311 aa):
MVPSPSDGLPEDLFECGICRDLLLDPVTLSCCGKSFCQDCLRELLLSAASTGTARCPAGCGQKVPFRLPPRSHVLQKCLEAIVPEELARRRQEAAEAEAGEAEALPGGFKTWEEVVAAKDLYINAVIVAAAGAPGVVVGSRTEGRVTVIFDERTDFGRGSINVLPFEIVRQLPRHFGVRLLEPVVAVEDLHAGATLLAHLGTRGIVIAQHGDDRLRVQFDRRADGSENPINVLPHQIQPHRKLLGGYDVGQRVAASQDLFANDQMLVRSGTEGTVHSEYSDARLVVKFDARVDGSPNALNVTPAEVRALEP

Nearest PDB structures (foldseek):
  2ke9-assembly1_A  TM=7.059E-01  e=2.368E-02  Homo sapiens
  1wfw-assembly1_A  TM=7.386E-01  e=3.138E-01  Mus musculus
  8uq9-assembly1_A  TM=3.591E-01  e=1.159E-02  Homo sapiens
  2kgt-assembly1_A  TM=5.478E-01  e=3.936E+00  Homo sapiens
  6vvo-assembly1_F  TM=1.538E-01  e=2.400E+00  Homo sapiens

Mean predicted aligned error: 7.86 Å

Secondary structure (DSSP, 8-state):
-PPPTTS---GGGSB-TTTSSB-SSEEE-TTT--EEEHHHHHHHHHHHTTTT--B-TTTT--B--SSPPPB-HH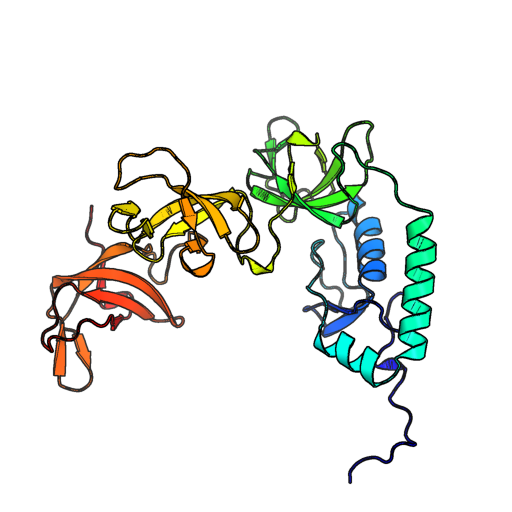HHHHHHHH-HHHHHHHHHHHHHHHTTT----GGG--TT-EEEESS-EEETTEEEE-TT-EEEEEEEEETTEEEEEES--TT---S-EEE-GGGEEEPPPGGGSS-TT-EEEESS-EEETTEEEE-TT-EEEEEEEETTTEEEEEES--TT---SPEEE-GGGEEE----GGGPPTT-EEEESS-EEETTEEEE-TT-EEEEEEESSSS-EEEEES--TT---S-EEE-TTSEEEPP-

InterPro domains:
  IPR001841 Zinc finger, RING-type [PF13923] (15-46)
  IPR001841 Zinc finger, RING-type [PS50089] (16-57)
  IPR013083 Zinc finger, RING/FYVE/PHD-type [G3DSA:3.30.40.10] (7-105)

Foldseek 3Di:
DPDDPPPPDPLVVQAALQPRAGAAQWFAFPVPRHIHHPVSVQVQLLVCQAVLFRADSVPPRDTDFNQTHHGDPVSVVVCCVRPVPRNVVVVVVVVVVVVVDDDQAQPRDGFFFKKFFCAFDDDPNDGFHHGRFIWTFHGAPDPQWTWIATRDTPVPDRHTDTHHNVRIDGWDDCVLVDTAQFKKFFLAQDDDVPDTFDHWLFIWGFHAADPDFWTWTQTPDTPNPDRGTDTDGSVRMDGWDQDALRDGTQFKKFFCAFDDDPPDTWHHGRFIWGWRAAPDPFWTWTQTPDTPVPDRGTDTHGSVRIDGDDD

Solvent-accessible surface area (backbone atoms only — not comparable to full-atom values): 17554 Å² total; per-residue (Å²): 137,81,86,63,97,79,64,73,71,65,66,75,77,49,36,9,80,78,82,72,42,75,48,50,67,30,22,50,44,86,93,77,67,53,48,28,21,44,64,61,51,48,53,55,40,59,70,22,36,77,75,35,64,35,57,41,82,88,67,81,71,45,76,48,73,85,72,75,61,70,66,37,64,66,60,47,51,48,42,57,74,74,44,43,69,63,50,49,52,54,51,49,55,50,52,61,56,52,74,76,63,80,70,82,36,48,82,74,47,49,71,72,37,52,27,20,28,64,40,70,36,70,57,95,87,38,57,38,26,52,53,33,32,45,29,32,28,73,42,62,90,47,92,76,20,32,23,30,38,54,82,55,37,75,67,72,62,50,50,57,46,80,38,52,48,83,48,40,42,79,44,54,64,73,91,56,78,58,50,48,55,34,51,25,24,25,66,40,70,40,65,62,87,93,43,54,42,28,52,44,33,37,44,29,30,27,74,44,76,45,83,94,70,30,33,28,28,46,52,80,58,41,70,66,71,59,87,71,60,46,82,37,50,54,86,46,41,44,78,61,61,71,43,82,83,71,41,46,48,44,36,51,29,22,26,64,42,70,39,64,60,87,93,44,66,37,32,58,52,64,43,43,28,34,30,56,51,72,74,53,102,67,27,33,30,33,40,53,81,60,40,74,74,68,60,90,69,62,43,80,39,41,58,78,48,38,38,80,55,84,132

pLDDT: mean 90.32, std 11.06, range [34.38, 98.31]